Protein AF-A0A4Q2DPA7-F1 (afdb_monomer)

Organism: NCBI:txid2316362

pLDDT: mean 70.75, std 20.35, range [33.16, 97.69]

Mean predicted aligned error: 18.47 Å

Solvent-accessible surface area (backbone atoms only — not comparable to full-atom values): 18385 Å² total; per-residue (Å²): 108,64,70,57,50,52,62,67,76,43,73,69,90,83,72,83,60,80,71,64,70,71,45,64,65,60,38,52,52,55,50,51,54,52,50,56,59,69,68,58,61,66,89,78,44,92,61,58,58,57,46,58,76,63,43,46,64,35,52,31,47,54,50,39,67,52,62,88,88,69,56,66,54,32,92,80,68,39,50,34,63,50,27,44,53,48,47,65,69,43,43,66,57,48,49,52,51,46,62,66,38,45,83,78,42,57,50,42,78,45,78,55,103,86,42,59,43,81,41,72,44,69,76,78,69,88,60,85,67,62,66,56,57,58,56,66,71,68,60,71,81,72,56,54,32,40,40,34,32,22,38,61,91,41,73,89,51,75,60,76,40,75,71,51,71,41,83,69,60,67,51,82,45,86,41,85,48,55,43,70,44,47,29,26,54,43,44,30,42,77,84,69,58,60,68,75,56,75,79,42,70,38,63,73,52,73,90,79,68,88,71,83,78,82,73,82,82,79,88,82,89,82,90,81,89,82,90,83,88,87,86,87,87,86,88,85,85,84,92,80,94,76,88,82,84,77,83,72,82,73,75,76,72,61,76,9,72,40,76,49,73,53,66,63,78,77,87,70,79,96,76,84,88,83,78,94,83,84,86,81,88,134

Radius of gyration: 32.51 Å; Cα contacts (8 Å, |Δi|>4): 280; chains: 1; bounding box: 86×58×100 Å

Secondary structure (DSSP, 8-state):
-HHHHHHHHS--TT---GGGGG-HHHHHHHHHHHHHHHT--TTT-S-THHHHHTTHHHHHHHHHHSPTTTSTTHHHH-HHHHHHHHHHHHHHHHHHHHHHHTTT-SEEEEEETTEEEEEE-------TTHHHHHHHHS-S---PEEEEEEETTBTTS--SEEEEEE-SSEEEEEEEEETT-EEEEEEE-TT-----PPPEEPPPP-S-----------------------------------------------EEEEEEEEEPPP----------------

Structure (mmCIF, N/CA/C/O backbone):
data_AF-A0A4Q2DPA7-F1
#
_entry.id   AF-A0A4Q2DPA7-F1
#
loop_
_atom_site.group_PDB
_atom_site.id
_atom_site.type_symbol
_atom_site.label_atom_id
_atom_site.label_alt_id
_atom_site.label_comp_id
_atom_site.label_asym_id
_atom_site.label_entity_id
_atom_site.label_seq_id
_atom_site.pdbx_PDB_ins_code
_atom_site.Cartn_x
_atom_site.Cartn_y
_atom_site.Cartn_z
_atom_site.occupancy
_atom_site.B_iso_or_equiv
_atom_site.auth_seq_id
_atom_site.auth_comp_id
_atom_site.auth_asym_id
_atom_site.auth_atom_id
_atom_site.pdbx_PDB_model_num
ATOM 1 N N . MET A 1 1 ? 6.949 13.817 -13.740 1.00 56.22 1 MET A N 1
ATOM 2 C CA . MET A 1 1 ? 7.508 12.642 -13.038 1.00 56.22 1 MET A CA 1
ATOM 3 C C . MET A 1 1 ? 6.519 11.480 -13.053 1.00 56.22 1 MET A C 1
ATOM 5 O O . MET A 1 1 ? 6.889 10.428 -13.544 1.00 56.22 1 MET A O 1
ATOM 9 N N . GLU A 1 2 ? 5.269 11.658 -12.600 1.00 50.50 2 GLU A N 1
ATOM 10 C CA . GLU A 1 2 ? 4.251 10.584 -12.593 1.00 50.50 2 GLU A CA 1
ATOM 11 C C . GLU A 1 2 ? 3.907 10.056 -13.997 1.00 50.50 2 GLU A C 1
ATOM 13 O O . GLU A 1 2 ? 4.143 8.879 -14.266 1.00 50.50 2 GLU A O 1
ATOM 18 N N . ASP A 1 3 ? 3.491 10.930 -14.921 1.00 60.03 3 ASP A N 1
ATOM 19 C CA . ASP A 1 3 ? 3.189 10.540 -16.312 1.00 60.03 3 ASP A CA 1
ATOM 20 C C . ASP A 1 3 ? 4.402 9.940 -17.023 1.00 60.03 3 ASP A C 1
ATOM 22 O O . ASP A 1 3 ? 4.287 9.060 -17.870 1.00 60.03 3 ASP A O 1
ATOM 26 N N . THR A 1 4 ? 5.594 10.401 -16.654 1.00 63.50 4 THR A N 1
ATOM 27 C CA . THR A 1 4 ? 6.852 9.946 -17.233 1.00 63.50 4 THR A CA 1
ATOM 28 C C . THR A 1 4 ? 7.142 8.504 -16.819 1.00 63.50 4 THR A C 1
ATOM 30 O O . THR A 1 4 ? 7.429 7.676 -17.674 1.00 63.50 4 THR A O 1
ATOM 33 N N . LEU A 1 5 ? 7.018 8.166 -15.532 1.00 66.50 5 LEU A N 1
ATOM 34 C CA . LEU A 1 5 ? 7.272 6.809 -15.042 1.00 66.50 5 LEU A CA 1
ATOM 35 C C . LEU A 1 5 ? 6.160 5.836 -15.442 1.00 66.50 5 LEU A C 1
ATOM 37 O O . LEU A 1 5 ? 6.455 4.744 -15.926 1.00 66.50 5 LEU A O 1
ATOM 41 N N . ALA A 1 6 ? 4.895 6.226 -15.279 1.00 68.06 6 ALA A N 1
ATOM 42 C CA . ALA A 1 6 ? 3.764 5.361 -15.595 1.00 68.06 6 ALA A CA 1
ATOM 43 C C . ALA A 1 6 ? 3.742 4.991 -17.086 1.00 68.06 6 ALA A C 1
ATOM 45 O O . ALA A 1 6 ? 3.692 3.804 -17.407 1.00 68.06 6 ALA A O 1
ATOM 46 N N . ASN A 1 7 ? 3.893 5.969 -17.987 1.00 69.19 7 ASN A N 1
ATOM 47 C CA . ASN A 1 7 ? 3.866 5.716 -19.431 1.00 69.19 7 ASN A CA 1
ATOM 48 C C . ASN A 1 7 ? 5.114 4.978 -19.945 1.00 69.19 7 ASN A C 1
ATOM 50 O O . ASN A 1 7 ? 5.051 4.334 -20.987 1.00 69.19 7 ASN A O 1
ATOM 54 N N . ARG A 1 8 ? 6.250 5.046 -19.235 1.00 68.62 8 ARG A N 1
ATOM 55 C CA . ARG A 1 8 ? 7.500 4.382 -19.657 1.00 68.62 8 ARG A CA 1
ATOM 56 C C . ARG A 1 8 ? 7.655 2.967 -19.116 1.00 68.62 8 ARG A C 1
ATOM 58 O O . ARG A 1 8 ? 8.198 2.108 -19.803 1.00 68.62 8 ARG A O 1
ATOM 65 N N . PHE A 1 9 ? 7.196 2.707 -17.891 1.00 66.12 9 PHE A N 1
ATOM 66 C CA . PHE A 1 9 ? 7.288 1.379 -17.271 1.00 66.12 9 PHE A CA 1
ATOM 67 C C . PHE A 1 9 ? 6.074 0.490 -17.550 1.00 66.12 9 PHE A C 1
ATOM 69 O O . PHE A 1 9 ? 6.149 -0.730 -17.361 1.00 66.12 9 PHE A O 1
ATOM 76 N N . ILE A 1 10 ? 4.958 1.070 -17.992 1.00 63.34 10 ILE A N 1
ATOM 77 C CA . ILE A 1 10 ? 3.774 0.330 -18.413 1.00 63.34 10 ILE A CA 1
ATOM 78 C C . ILE A 1 10 ? 3.673 0.483 -19.930 1.00 63.34 10 ILE A C 1
ATOM 80 O O . ILE A 1 10 ? 3.155 1.490 -20.403 1.00 63.34 10 ILE A O 1
ATOM 84 N N . PRO A 1 11 ? 4.143 -0.507 -20.709 1.00 55.78 11 PRO A N 1
ATOM 85 C CA . PRO A 1 11 ? 3.791 -0.570 -22.114 1.00 55.78 11 PRO A CA 1
ATOM 86 C C . PRO A 1 11 ? 2.270 -0.563 -22.208 1.00 55.78 11 PRO A C 1
ATOM 88 O O . PRO A 1 11 ? 1.628 -1.425 -21.597 1.00 55.78 11 PRO A O 1
ATOM 91 N N . SER A 1 12 ? 1.697 0.385 -22.946 1.00 55.19 12 SER A N 1
ATOM 92 C CA . SER A 1 12 ? 0.289 0.325 -23.324 1.00 55.19 12 SER A CA 1
ATOM 93 C C . SER A 1 12 ? 0.042 -1.053 -23.935 1.00 55.19 12 SER A C 1
ATOM 95 O O . SER A 1 12 ? 0.624 -1.393 -24.969 1.00 55.19 12 SER A O 1
ATOM 97 N N . PHE A 1 13 ? -0.737 -1.881 -23.233 1.00 47.50 13 PHE A N 1
ATOM 98 C CA . PHE A 1 13 ? -1.118 -3.225 -23.659 1.00 47.50 13 PHE A CA 1
ATOM 99 C C . PHE A 1 13 ? -1.854 -3.091 -24.995 1.00 47.50 13 PHE A C 1
ATOM 101 O O . PHE A 1 13 ? -3.036 -2.771 -25.031 1.00 47.50 13 PHE A O 1
ATOM 108 N N . GLY A 1 14 ? -1.137 -3.238 -26.103 1.00 47.59 14 GLY A N 1
ATOM 109 C CA . GLY A 1 14 ? -1.720 -3.042 -27.422 1.00 47.59 14 GLY A CA 1
ATOM 110 C C . GLY A 1 14 ? -0.749 -3.359 -28.540 1.00 47.59 14 GLY A C 1
ATOM 111 O O . GLY A 1 14 ? -0.985 -4.289 -29.297 1.00 47.59 14 GLY A O 1
ATOM 112 N N . VAL A 1 15 ? 0.364 -2.634 -28.651 1.00 49.62 15 VAL A N 1
ATOM 113 C CA . VAL A 1 15 ? 1.301 -2.821 -29.772 1.00 49.62 15 VAL A CA 1
ATOM 114 C C . VAL A 1 15 ? 2.700 -2.374 -29.347 1.00 49.62 15 VAL A C 1
ATOM 116 O O . VAL A 1 15 ? 3.131 -1.271 -29.669 1.00 49.62 15 VAL A O 1
ATOM 119 N N . MET A 1 16 ? 3.430 -3.195 -28.585 1.00 49.09 16 MET A N 1
ATOM 120 C CA . MET A 1 16 ? 4.837 -2.880 -28.318 1.00 49.09 16 MET A CA 1
ATOM 121 C C . MET A 1 16 ? 5.662 -3.256 -29.552 1.00 49.09 16 MET A C 1
ATOM 123 O O . MET A 1 16 ? 5.993 -4.422 -29.776 1.00 49.09 16 MET A O 1
ATOM 127 N N . TYR A 1 17 ? 5.943 -2.259 -30.390 1.00 53.88 17 TYR A N 1
ATOM 128 C CA . TYR A 1 17 ? 6.849 -2.389 -31.521 1.00 53.88 17 TYR A CA 1
ATOM 129 C C . TYR A 1 17 ? 8.213 -2.874 -31.017 1.00 53.88 17 TYR A C 1
ATOM 131 O O . TYR A 1 17 ? 8.807 -2.294 -30.112 1.00 53.88 17 TYR A O 1
ATOM 139 N N . VAL A 1 18 ? 8.755 -3.907 -31.663 1.00 61.47 18 VAL A N 1
ATOM 140 C CA . VAL A 1 18 ? 10.109 -4.453 -31.436 1.00 61.47 18 VAL A CA 1
ATOM 141 C C . VAL A 1 18 ? 11.207 -3.364 -31.449 1.00 61.47 18 VAL A C 1
ATOM 143 O O . VAL A 1 18 ? 12.285 -3.581 -30.898 1.00 61.47 18 VAL A O 1
ATOM 146 N N . ARG A 1 19 ? 10.921 -2.177 -32.012 1.00 60.41 19 ARG A N 1
ATOM 147 C CA . ARG A 1 19 ? 11.815 -1.010 -32.079 1.00 60.41 19 ARG A CA 1
ATOM 148 C C . ARG A 1 19 ? 12.223 -0.417 -30.723 1.00 60.41 19 ARG A C 1
ATOM 150 O O . ARG A 1 19 ? 13.345 0.070 -30.634 1.00 60.41 19 ARG A O 1
ATOM 157 N N . ASP A 1 20 ? 11.407 -0.511 -29.672 1.00 61.56 20 ASP A N 1
ATOM 158 C CA . ASP A 1 20 ? 11.733 0.148 -28.389 1.00 61.56 20 ASP A CA 1
ATOM 159 C C . ASP A 1 20 ? 12.817 -0.575 -27.576 1.00 61.56 20 ASP A C 1
ATOM 161 O O . ASP A 1 20 ? 13.440 0.012 -26.695 1.00 61.56 20 ASP A O 1
ATOM 165 N N . ARG A 1 21 ? 13.116 -1.848 -27.875 1.00 66.75 21 ARG A N 1
ATOM 166 C CA . ARG A 1 21 ? 14.125 -2.618 -27.117 1.00 66.75 21 ARG A CA 1
ATOM 167 C C . ARG A 1 21 ? 15.563 -2.154 -27.346 1.00 66.75 21 ARG A C 1
ATOM 169 O O . ARG A 1 21 ? 16.446 -2.526 -26.573 1.00 66.75 21 ARG A O 1
ATOM 176 N N . THR A 1 22 ? 15.807 -1.391 -28.407 1.00 78.69 22 THR A N 1
ATOM 177 C CA . THR A 1 22 ? 17.142 -0.905 -28.779 1.00 78.69 22 THR A CA 1
ATOM 178 C C . THR A 1 22 ? 17.348 0.579 -28.499 1.00 78.69 22 THR A C 1
ATOM 180 O O . THR A 1 22 ? 18.433 1.084 -28.778 1.00 78.69 22 THR A O 1
ATOM 183 N N . ASP A 1 23 ? 16.358 1.284 -27.941 1.00 87.56 23 ASP A N 1
ATOM 184 C CA . ASP A 1 23 ? 16.521 2.698 -27.607 1.00 87.56 23 ASP A CA 1
ATOM 185 C C . ASP A 1 23 ? 17.369 2.867 -26.335 1.00 87.56 23 ASP A C 1
ATOM 187 O O . ASP A 1 23 ? 16.908 2.773 -25.194 1.00 87.56 23 ASP A O 1
ATOM 191 N N . THR A 1 24 ? 18.662 3.112 -26.538 1.00 89.25 24 THR A N 1
ATOM 192 C CA . THR A 1 24 ? 19.630 3.331 -25.460 1.00 89.25 24 THR A CA 1
ATOM 193 C C . THR A 1 24 ? 19.400 4.642 -24.708 1.00 89.25 24 THR A C 1
ATOM 195 O O . THR A 1 24 ? 19.784 4.729 -23.536 1.00 89.25 24 THR A O 1
ATOM 198 N N . ASN A 1 25 ? 18.760 5.640 -25.328 1.00 90.12 25 ASN A N 1
ATOM 199 C CA . ASN A 1 25 ? 18.436 6.904 -24.669 1.00 90.12 25 ASN A CA 1
ATOM 200 C C . ASN A 1 25 ? 17.303 6.704 -23.665 1.00 90.12 25 ASN A C 1
ATOM 202 O O . ASN A 1 25 ? 17.417 7.160 -22.526 1.00 90.12 25 ASN A O 1
ATOM 206 N N . LEU A 1 26 ? 16.269 5.942 -24.042 1.00 87.75 26 LEU A N 1
ATOM 207 C CA . LEU A 1 26 ? 15.172 5.591 -23.141 1.00 87.75 26 LEU A CA 1
ATOM 208 C C . LEU A 1 26 ? 15.684 4.877 -21.882 1.00 87.75 26 LEU A C 1
ATOM 210 O O . LEU A 1 26 ? 15.318 5.254 -20.768 1.00 87.75 26 LEU A O 1
ATOM 214 N N . HIS A 1 27 ? 16.577 3.892 -22.039 1.00 89.38 27 HIS 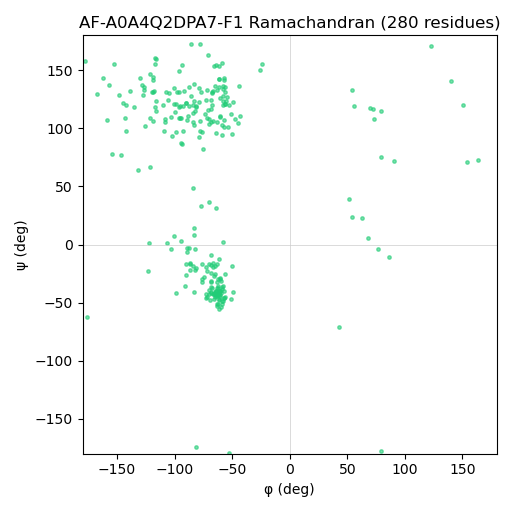A N 1
ATOM 215 C CA . HIS A 1 27 ? 17.151 3.180 -20.893 1.00 89.38 27 HIS A CA 1
ATOM 216 C C . HIS A 1 27 ? 17.931 4.110 -19.955 1.00 89.38 27 HIS A C 1
ATOM 218 O O . HIS A 1 27 ? 17.813 3.993 -18.736 1.00 89.38 27 HIS A O 1
ATOM 224 N N . ARG A 1 28 ? 18.720 5.040 -20.513 1.00 92.56 28 ARG A N 1
ATOM 225 C CA . ARG A 1 28 ? 19.495 6.012 -19.728 1.00 92.56 28 ARG A CA 1
ATOM 226 C C . ARG A 1 28 ? 18.582 6.943 -18.936 1.00 92.56 28 ARG A C 1
ATOM 228 O O . ARG A 1 28 ? 18.873 7.244 -17.784 1.00 92.56 28 ARG A O 1
ATOM 235 N N . GLU A 1 29 ? 17.479 7.383 -19.531 1.00 91.62 29 GLU A N 1
ATOM 236 C CA . GLU A 1 29 ? 16.525 8.248 -18.841 1.00 91.62 29 GLU A CA 1
ATOM 237 C C . GLU A 1 29 ? 15.799 7.505 -17.709 1.00 91.62 29 GLU A C 1
ATOM 239 O O . GLU A 1 29 ? 15.686 8.030 -16.604 1.00 91.62 29 GLU A O 1
ATOM 244 N N . MET A 1 30 ? 15.392 6.249 -17.933 1.00 91.38 30 MET A N 1
ATOM 245 C CA . MET A 1 30 ? 14.827 5.401 -16.874 1.00 91.38 30 MET A CA 1
ATOM 246 C C . MET A 1 30 ? 15.821 5.168 -15.725 1.00 91.38 30 MET A C 1
ATOM 248 O O . MET A 1 30 ? 15.427 5.196 -14.558 1.00 91.38 30 MET A O 1
ATOM 252 N N . ASP A 1 31 ? 17.109 4.965 -16.032 1.00 94.88 31 ASP A N 1
ATOM 253 C CA . ASP A 1 31 ? 18.178 4.865 -15.026 1.00 94.88 31 ASP A CA 1
ATOM 254 C C . ASP A 1 31 ? 18.299 6.145 -14.200 1.00 94.88 31 ASP A C 1
ATOM 256 O O . ASP A 1 31 ? 18.357 6.080 -12.969 1.00 94.88 31 ASP A O 1
ATOM 260 N N . GLN A 1 32 ? 18.277 7.301 -14.864 1.00 96.44 32 GLN A N 1
ATOM 261 C CA . GLN A 1 32 ? 18.365 8.600 -14.210 1.00 96.44 32 GLN A CA 1
ATOM 262 C C . GLN A 1 32 ? 17.185 8.847 -13.261 1.00 96.44 32 GLN A C 1
ATOM 264 O O . GLN A 1 32 ? 17.391 9.290 -12.131 1.00 96.44 32 GLN A O 1
ATOM 269 N N . GLU A 1 33 ? 15.959 8.527 -13.674 1.00 93.56 33 GLU A N 1
ATOM 270 C CA . GLU A 1 33 ? 14.771 8.640 -12.817 1.00 93.56 33 GLU A CA 1
ATOM 271 C C . GLU A 1 33 ? 14.854 7.700 -11.606 1.00 93.56 33 GLU A C 1
ATOM 273 O O . GLU A 1 33 ? 14.623 8.118 -10.469 1.00 93.56 33 GLU A O 1
ATOM 278 N N . MET A 1 34 ? 15.278 6.448 -11.810 1.00 95.69 34 MET A N 1
ATOM 279 C CA . MET A 1 34 ? 15.495 5.507 -10.707 1.00 95.69 34 MET A CA 1
ATOM 280 C C . MET A 1 34 ? 16.559 6.002 -9.721 1.00 95.69 34 MET A C 1
ATOM 282 O O . MET A 1 34 ? 16.354 5.898 -8.515 1.00 95.69 34 MET A O 1
ATOM 286 N N . ARG A 1 35 ? 17.659 6.604 -10.198 1.00 97.00 35 ARG A N 1
ATOM 287 C CA . ARG A 1 35 ? 18.684 7.209 -9.324 1.00 97.00 35 ARG A CA 1
ATOM 288 C C . ARG A 1 35 ? 18.137 8.397 -8.547 1.00 97.00 35 ARG A C 1
ATOM 290 O O . ARG A 1 35 ? 18.433 8.542 -7.364 1.00 97.00 35 ARG A O 1
ATOM 297 N N . THR A 1 36 ? 17.340 9.241 -9.199 1.00 95.44 36 THR A N 1
ATOM 298 C CA . THR A 1 36 ? 16.682 10.376 -8.542 1.00 95.44 36 THR A CA 1
ATOM 299 C C . THR A 1 36 ? 15.827 9.885 -7.380 1.00 95.44 36 THR A C 1
ATOM 301 O O . THR A 1 36 ? 15.960 10.410 -6.279 1.00 95.44 36 THR A O 1
ATOM 304 N N . MET A 1 37 ? 15.030 8.830 -7.585 1.00 95.25 37 MET A N 1
ATOM 305 C CA . MET A 1 37 ? 14.244 8.213 -6.515 1.00 95.25 37 MET A CA 1
ATOM 306 C C . MET A 1 37 ? 15.127 7.598 -5.418 1.00 95.25 37 MET A C 1
ATOM 308 O O . MET A 1 37 ? 14.879 7.821 -4.239 1.00 95.25 37 MET A O 1
ATOM 312 N N . GLU A 1 38 ? 16.189 6.868 -5.759 1.00 96.50 38 GLU A N 1
ATOM 313 C CA . GLU A 1 38 ? 17.093 6.251 -4.767 1.00 96.50 38 GLU A CA 1
ATOM 314 C C . GLU A 1 38 ? 17.734 7.263 -3.816 1.00 96.50 38 GLU A C 1
ATOM 316 O O . GLU A 1 38 ? 17.896 6.979 -2.621 1.00 96.50 38 GLU A O 1
ATOM 321 N N . ASN A 1 39 ? 18.036 8.448 -4.343 1.00 96.44 39 ASN A N 1
ATOM 322 C CA . ASN A 1 39 ? 18.647 9.552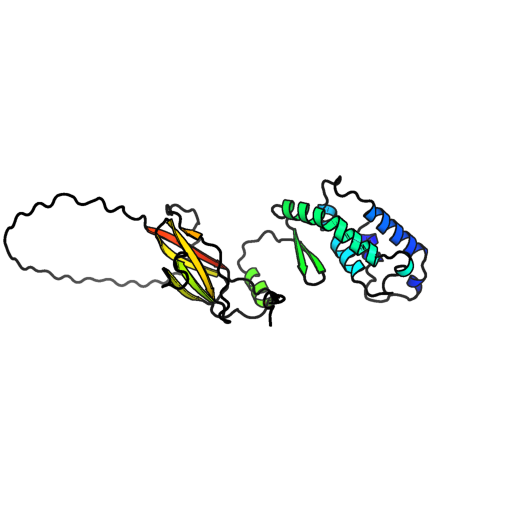 -3.616 1.00 96.44 39 ASN A CA 1
ATOM 323 C C . ASN A 1 39 ? 17.645 10.388 -2.803 1.00 96.44 39 ASN A C 1
ATOM 325 O O . ASN A 1 39 ? 18.069 11.290 -2.081 1.00 96.44 39 ASN A O 1
ATOM 329 N N . LEU A 1 40 ? 16.337 10.110 -2.879 1.00 94.94 40 LEU A N 1
ATOM 330 C CA . LEU A 1 40 ? 15.360 10.781 -2.022 1.00 94.94 40 LEU A CA 1
ATOM 331 C C . LEU A 1 40 ? 15.541 10.348 -0.563 1.00 94.94 40 LEU A C 1
ATOM 333 O O . LEU A 1 40 ? 15.478 9.163 -0.215 1.00 94.94 40 LEU A O 1
ATOM 337 N N . ASP A 1 41 ? 15.740 11.348 0.289 1.00 94.62 41 ASP A N 1
ATOM 338 C CA . ASP A 1 41 ? 15.853 11.217 1.737 1.00 94.62 41 ASP A CA 1
ATOM 339 C C . ASP A 1 41 ? 14.491 11.461 2.398 1.00 94.62 41 ASP A C 1
ATOM 341 O O . ASP A 1 41 ? 14.154 12.591 2.755 1.00 94.62 41 ASP A O 1
ATOM 345 N N . LEU A 1 42 ? 13.683 10.401 2.513 1.00 93.56 42 LEU A N 1
ATOM 346 C CA . LEU A 1 42 ? 12.309 10.485 3.029 1.00 93.56 42 LEU A CA 1
ATOM 347 C C . LEU A 1 42 ? 12.217 10.945 4.484 1.00 93.56 42 LEU A C 1
ATOM 349 O O . LEU A 1 42 ? 11.155 11.392 4.896 1.00 93.56 42 LEU A O 1
ATOM 353 N N . GLU A 1 43 ? 13.307 10.892 5.246 1.00 92.44 43 GLU A N 1
ATOM 354 C CA . GLU A 1 43 ? 13.327 11.383 6.623 1.00 92.44 43 GLU A CA 1
ATOM 355 C C . GLU A 1 43 ? 13.190 12.910 6.686 1.00 92.44 43 GLU A C 1
ATOM 357 O O . GLU A 1 43 ? 12.573 13.451 7.602 1.00 92.44 43 GLU A O 1
ATOM 362 N N . LYS A 1 44 ? 13.701 13.618 5.670 1.00 92.94 44 LYS A N 1
ATOM 363 C CA . LYS A 1 44 ? 13.597 15.081 5.569 1.00 92.94 44 LYS A CA 1
ATOM 364 C C . LYS A 1 44 ? 12.284 15.555 4.951 1.00 92.94 44 LYS A C 1
ATOM 366 O O . LYS A 1 44 ? 11.925 16.724 5.101 1.00 92.94 44 LYS A O 1
ATOM 371 N N . TYR A 1 45 ? 11.568 14.686 4.238 1.00 88.00 45 TYR A N 1
ATOM 372 C CA . TYR A 1 45 ? 10.320 15.056 3.579 1.00 88.00 45 TYR A CA 1
ATOM 373 C C . TYR A 1 45 ? 9.135 14.860 4.517 1.00 88.00 45 TYR A C 1
ATOM 375 O O . TYR A 1 45 ? 8.704 13.748 4.780 1.00 88.00 45 TYR A O 1
ATOM 383 N N . ARG A 1 46 ? 8.531 15.972 4.940 1.00 81.12 46 ARG A N 1
ATOM 384 C CA . ARG A 1 46 ? 7.348 15.981 5.816 1.00 81.12 46 ARG A CA 1
ATOM 385 C C . ARG A 1 46 ? 6.065 15.440 5.166 1.00 81.12 46 ARG A C 1
ATOM 387 O O . ARG A 1 46 ? 5.046 15.344 5.830 1.00 81.12 46 ARG A O 1
ATOM 394 N N . ASN A 1 47 ? 6.080 15.197 3.856 1.00 81.69 47 ASN A N 1
ATOM 395 C CA . ASN A 1 47 ? 4.901 14.819 3.081 1.00 81.69 47 ASN A CA 1
ATOM 396 C C . ASN A 1 47 ? 5.219 13.607 2.201 1.00 81.69 47 ASN A C 1
ATOM 398 O O . ASN A 1 47 ? 5.212 13.694 0.971 1.00 81.69 47 ASN A O 1
ATOM 402 N N . VAL A 1 48 ? 5.521 12.469 2.830 1.00 87.62 48 VAL A N 1
ATOM 403 C CA . VAL A 1 48 ? 5.714 11.194 2.117 1.00 87.62 48 VAL A CA 1
ATOM 404 C C . VAL A 1 48 ? 4.390 10.721 1.497 1.00 87.62 48 VAL A C 1
ATOM 406 O O . VAL A 1 48 ? 4.389 9.984 0.508 1.00 87.62 48 VAL A O 1
ATOM 409 N N . ALA A 1 49 ? 3.251 11.236 1.978 1.00 82.06 49 ALA A N 1
ATOM 410 C CA . ALA A 1 49 ? 1.926 10.987 1.417 1.00 82.06 49 ALA A CA 1
ATOM 411 C C . ALA A 1 49 ? 1.812 11.344 -0.077 1.00 82.06 49 ALA A C 1
ATOM 413 O O . ALA A 1 49 ? 1.014 10.722 -0.782 1.00 82.06 49 ALA A O 1
ATOM 414 N N . ILE A 1 50 ? 2.627 12.270 -0.608 1.00 85.12 50 ILE A N 1
ATOM 415 C CA . ILE A 1 50 ? 2.651 12.549 -2.054 1.00 85.12 50 ILE A CA 1
ATOM 416 C C . ILE A 1 50 ? 3.081 11.330 -2.878 1.00 85.12 50 ILE A C 1
ATOM 418 O O . ILE A 1 50 ? 2.527 11.103 -3.952 1.00 85.12 50 ILE A O 1
ATOM 422 N N . LEU A 1 51 ? 4.013 10.512 -2.371 1.00 88.62 51 LEU A N 1
ATOM 423 C CA . LEU A 1 51 ? 4.427 9.274 -3.038 1.00 88.62 51 LEU A CA 1
ATOM 424 C C . LEU A 1 51 ? 3.261 8.294 -3.097 1.00 88.62 51 LEU A C 1
ATOM 426 O O . LEU A 1 51 ? 3.047 7.638 -4.117 1.00 88.62 51 LEU A O 1
ATOM 430 N N . GLY A 1 52 ? 2.492 8.244 -2.007 1.00 81.94 52 GLY A N 1
ATOM 431 C CA . GLY A 1 52 ? 1.290 7.440 -1.914 1.00 81.94 52 GLY A CA 1
ATOM 432 C C . GLY A 1 52 ? 0.225 7.889 -2.919 1.00 81.94 52 GLY A C 1
ATOM 433 O O . GLY A 1 52 ? -0.235 7.093 -3.731 1.00 81.94 52 GLY A O 1
ATOM 434 N N . ARG A 1 53 ? -0.112 9.183 -2.928 1.00 81.69 53 ARG A N 1
ATOM 435 C CA . ARG A 1 53 ? -1.121 9.765 -3.834 1.00 81.69 53 ARG A CA 1
ATOM 436 C C . ARG A 1 53 ? -0.785 9.559 -5.309 1.00 81.69 53 ARG A C 1
ATOM 438 O O . ARG A 1 53 ? -1.684 9.305 -6.098 1.00 81.69 53 ARG A O 1
ATOM 445 N N . ARG A 1 54 ? 0.500 9.618 -5.659 1.00 82.19 54 ARG A N 1
ATOM 446 C CA . ARG A 1 54 ? 0.997 9.400 -7.028 1.00 82.19 54 ARG A CA 1
ATOM 447 C C . ARG A 1 54 ? 1.195 7.933 -7.398 1.00 82.19 54 ARG A C 1
ATOM 449 O O . ARG A 1 54 ? 1.818 7.625 -8.409 1.00 82.19 54 ARG A O 1
ATOM 456 N N . SER A 1 55 ? 0.751 7.008 -6.546 1.00 83.50 55 SER A N 1
ATOM 457 C CA . SER A 1 55 ? 0.868 5.564 -6.768 1.00 83.50 55 SER A CA 1
ATOM 458 C C . SER A 1 55 ? 2.296 5.076 -7.063 1.00 83.50 55 SER A C 1
ATOM 460 O O . SER A 1 55 ? 2.476 3.998 -7.633 1.00 83.50 55 SER A O 1
ATOM 462 N N . ILE A 1 56 ? 3.331 5.817 -6.642 1.00 90.75 56 ILE A N 1
ATOM 463 C CA . ILE A 1 56 ? 4.734 5.470 -6.919 1.00 90.75 56 ILE A CA 1
ATOM 464 C C . ILE A 1 56 ? 5.098 4.105 -6.308 1.00 90.75 56 ILE A C 1
ATOM 466 O O . ILE A 1 56 ? 5.675 3.284 -7.022 1.00 90.75 56 ILE A O 1
ATOM 470 N N . PRO A 1 57 ? 4.708 3.778 -5.057 1.00 91.00 57 PRO A N 1
ATOM 471 C CA . PRO A 1 57 ? 4.942 2.445 -4.502 1.00 91.00 57 PRO A CA 1
ATOM 472 C C . PRO A 1 57 ? 4.291 1.326 -5.328 1.00 91.00 57 PRO A C 1
ATOM 474 O O . PRO A 1 57 ? 4.894 0.278 -5.544 1.00 91.00 57 PRO A O 1
ATOM 477 N N . SER A 1 58 ? 3.085 1.556 -5.853 1.00 85.12 58 SER A N 1
ATOM 478 C CA . SER A 1 58 ? 2.399 0.575 -6.702 1.00 85.12 58 SER A CA 1
ATOM 479 C C . SER A 1 58 ? 3.144 0.352 -8.023 1.00 85.12 58 SER A C 1
ATOM 481 O O . SER A 1 58 ? 3.344 -0.791 -8.441 1.00 85.12 58 SER A O 1
ATOM 483 N N . LEU A 1 59 ? 3.633 1.431 -8.647 1.00 89.50 59 LEU A N 1
ATOM 484 C CA . LEU A 1 59 ? 4.451 1.355 -9.859 1.00 89.50 59 LEU A CA 1
ATOM 485 C C . LEU A 1 59 ? 5.751 0.585 -9.613 1.00 89.50 59 LEU A C 1
ATOM 487 O O . LEU A 1 59 ? 6.067 -0.324 -10.376 1.00 89.50 59 LEU A O 1
ATOM 491 N N . LEU A 1 60 ? 6.472 0.883 -8.531 1.00 92.62 60 LEU A N 1
ATOM 492 C CA . LEU A 1 60 ? 7.699 0.166 -8.170 1.00 92.62 60 LEU A CA 1
ATOM 493 C C . LEU A 1 60 ? 7.434 -1.314 -7.885 1.00 92.62 60 LEU A C 1
ATOM 495 O O . LEU A 1 60 ? 8.226 -2.166 -8.291 1.00 92.62 60 LEU A O 1
ATOM 499 N N . CYS A 1 61 ? 6.301 -1.629 -7.253 1.00 91.62 61 CYS A N 1
ATOM 500 C CA . CYS A 1 61 ? 5.907 -3.007 -6.966 1.00 91.62 61 CYS A CA 1
ATOM 501 C C . CYS A 1 61 ? 5.702 -3.761 -8.278 1.00 91.62 61 CYS A C 1
ATOM 503 O O . CYS A 1 61 ? 6.360 -4.772 -8.536 1.00 91.62 61 CYS A O 1
ATOM 505 N N . ARG A 1 62 ? 4.908 -3.171 -9.179 1.00 89.88 62 ARG A N 1
ATOM 506 C CA . ARG A 1 62 ? 4.669 -3.694 -10.524 1.00 89.88 62 ARG A CA 1
ATOM 507 C C . ARG A 1 62 ? 5.968 -3.887 -11.297 1.00 89.88 62 ARG A C 1
ATOM 509 O O . ARG A 1 62 ? 6.131 -4.932 -11.914 1.00 89.88 62 ARG A O 1
ATOM 516 N N . VAL A 1 63 ? 6.884 -2.917 -11.264 1.00 92.94 63 VAL A N 1
ATOM 517 C CA . VAL A 1 63 ? 8.205 -3.027 -11.902 1.00 92.94 63 VAL A CA 1
ATOM 518 C C . VAL A 1 63 ? 8.965 -4.212 -11.323 1.00 92.94 63 VAL A C 1
ATOM 520 O O . VAL A 1 63 ? 9.391 -5.068 -12.091 1.00 92.94 63 VAL A O 1
ATOM 523 N N . SER A 1 64 ? 9.071 -4.325 -9.997 1.00 94.94 64 SER A N 1
ATOM 524 C CA . SER A 1 64 ? 9.827 -5.398 -9.337 1.00 94.94 64 SER A CA 1
ATOM 525 C C . SER A 1 64 ? 9.313 -6.809 -9.653 1.00 94.94 64 SER A C 1
ATOM 527 O O . SER A 1 64 ? 10.106 -7.747 -9.713 1.00 94.94 64 SER A O 1
ATOM 529 N N . GLN A 1 65 ? 8.015 -6.946 -9.929 1.00 92.81 65 GLN A N 1
ATOM 530 C CA . GLN A 1 65 ? 7.359 -8.213 -10.260 1.00 92.81 65 GLN A CA 1
ATOM 531 C C . GLN A 1 65 ? 7.350 -8.545 -11.757 1.00 92.81 65 GLN A C 1
ATOM 533 O O . GLN A 1 65 ? 6.937 -9.641 -12.141 1.00 92.81 65 GLN A O 1
ATOM 538 N N . LYS A 1 66 ? 7.790 -7.639 -12.643 1.00 90.75 66 LYS A N 1
ATOM 539 C CA . LYS A 1 66 ? 7.795 -7.932 -14.084 1.00 90.75 66 LYS A CA 1
ATOM 540 C C . LYS A 1 66 ? 8.700 -9.141 -14.399 1.00 90.75 66 LYS A C 1
ATOM 542 O O . LYS A 1 66 ? 9.797 -9.272 -13.837 1.00 90.75 66 LYS A O 1
ATOM 547 N N . PRO A 1 67 ? 8.299 -10.002 -15.356 1.00 92.44 67 PRO A N 1
ATOM 548 C CA . PRO A 1 67 ? 9.135 -11.112 -15.798 1.00 92.44 67 PRO A CA 1
ATOM 549 C C . PRO A 1 67 ? 10.483 -10.640 -16.355 1.00 92.44 67 PRO A C 1
ATOM 551 O O . PRO A 1 67 ? 10.631 -9.514 -16.846 1.00 92.44 67 PRO A O 1
ATOM 554 N N . ARG A 1 68 ? 11.482 -11.531 -16.316 1.00 89.75 68 ARG A N 1
ATOM 555 C CA . ARG A 1 68 ? 12.804 -11.271 -16.911 1.00 89.75 68 ARG A CA 1
ATOM 556 C C . ARG A 1 68 ? 12.642 -10.933 -18.400 1.00 89.75 68 ARG A C 1
ATOM 558 O O . ARG A 1 68 ? 11.818 -11.533 -19.080 1.00 89.75 68 ARG A O 1
ATOM 565 N N . ASN A 1 69 ? 13.460 -10.011 -18.911 1.00 86.75 69 ASN A N 1
ATOM 566 C CA . ASN A 1 69 ? 13.473 -9.563 -20.317 1.00 86.75 69 ASN A CA 1
ATOM 567 C C . ASN A 1 69 ? 12.244 -8.761 -20.794 1.00 86.75 69 ASN A C 1
ATOM 569 O O . ASN A 1 69 ? 12.168 -8.447 -21.981 1.00 86.75 69 ASN A O 1
ATOM 573 N N . ILE A 1 70 ? 11.298 -8.422 -19.911 1.00 90.12 70 ILE A N 1
ATOM 574 C CA . ILE A 1 70 ? 10.156 -7.569 -20.276 1.00 90.12 70 ILE A CA 1
ATOM 575 C C . ILE A 1 70 ? 10.523 -6.089 -20.216 1.00 90.12 70 ILE A C 1
ATOM 577 O O . ILE A 1 70 ? 10.126 -5.335 -21.096 1.00 90.12 70 ILE A O 1
ATOM 581 N N . ILE A 1 71 ? 11.283 -5.679 -19.199 1.00 90.19 71 ILE A N 1
ATOM 582 C CA . ILE A 1 71 ? 11.693 -4.284 -19.031 1.00 90.19 71 ILE A CA 1
ATOM 583 C C . ILE A 1 71 ? 12.949 -4.029 -19.882 1.00 90.19 71 ILE A C 1
ATOM 585 O O . ILE A 1 71 ? 13.975 -4.687 -19.661 1.00 90.19 71 ILE A O 1
ATOM 589 N N . PRO A 1 72 ? 12.895 -3.093 -20.844 1.00 88.25 72 PRO A N 1
ATOM 590 C CA . PRO A 1 72 ? 14.057 -2.707 -21.634 1.00 88.25 72 PRO A CA 1
ATOM 591 C C . PRO A 1 72 ? 15.196 -2.200 -20.730 1.00 88.25 72 PRO A C 1
ATOM 593 O O . PRO A 1 72 ? 14.968 -1.461 -19.776 1.00 88.25 72 PRO A O 1
ATOM 596 N N . GLY A 1 73 ? 16.427 -2.660 -20.973 1.00 89.81 73 GLY A N 1
ATOM 597 C CA . GLY A 1 73 ? 17.607 -2.252 -20.196 1.00 89.81 73 GLY A CA 1
ATOM 598 C C . GLY A 1 73 ? 17.761 -2.891 -18.806 1.00 89.81 73 GLY A C 1
ATOM 599 O O . GLY A 1 73 ? 18.802 -2.707 -18.178 1.00 89.81 73 GLY A O 1
ATOM 600 N N . ASP A 1 74 ? 16.810 -3.705 -18.332 1.00 94.00 74 ASP A N 1
ATOM 601 C CA . ASP A 1 74 ? 16.851 -4.291 -16.978 1.00 94.00 74 ASP A CA 1
ATOM 602 C C . ASP A 1 74 ? 18.078 -5.177 -16.716 1.00 94.00 74 ASP A C 1
ATOM 604 O O . ASP A 1 74 ? 18.570 -5.222 -15.597 1.00 94.00 74 ASP A O 1
ATOM 608 N N . LYS A 1 75 ? 18.634 -5.828 -17.746 1.00 91.50 75 LYS A N 1
ATOM 609 C CA . LYS A 1 75 ? 19.877 -6.612 -17.608 1.00 91.50 75 LYS A CA 1
ATOM 610 C C . LYS A 1 75 ? 21.103 -5.764 -17.263 1.00 91.50 75 LYS A C 1
ATOM 612 O O . LYS A 1 75 ? 22.065 -6.304 -16.737 1.00 91.50 75 LYS A O 1
ATOM 617 N N . VAL A 1 76 ? 21.089 -4.482 -17.628 1.00 94.56 76 VAL A N 1
ATOM 618 C CA . VAL A 1 76 ? 22.220 -3.559 -17.453 1.00 94.56 76 VAL A CA 1
ATOM 619 C C . VAL A 1 76 ? 22.018 -2.701 -16.209 1.00 94.56 76 VAL A C 1
ATOM 621 O O . VAL A 1 76 ? 22.956 -2.493 -15.450 1.00 94.56 76 VAL A O 1
ATOM 624 N N . PHE A 1 77 ? 20.793 -2.217 -15.993 1.00 94.81 77 PHE A N 1
ATOM 625 C CA . PHE A 1 77 ? 20.475 -1.260 -14.930 1.00 94.81 77 PHE A CA 1
ATOM 626 C C . PHE A 1 77 ? 19.779 -1.879 -13.714 1.00 94.81 77 PHE A C 1
ATOM 628 O O . PHE A 1 77 ? 19.514 -1.164 -12.749 1.00 94.81 77 PHE A O 1
ATOM 635 N N . GLU A 1 78 ? 19.462 -3.177 -13.758 1.00 96.44 78 GLU A N 1
ATOM 636 C CA . GLU A 1 78 ? 18.836 -3.941 -12.670 1.00 96.44 78 GLU A CA 1
ATOM 637 C C . GLU A 1 78 ? 17.562 -3.293 -12.099 1.00 96.44 78 GLU A C 1
ATOM 639 O O . GLU A 1 78 ? 17.324 -3.305 -10.886 1.00 96.44 78 GLU A O 1
ATOM 644 N N . PHE A 1 79 ? 16.727 -2.717 -12.969 1.00 95.56 79 PHE A N 1
ATOM 645 C CA . PHE A 1 79 ? 15.535 -1.955 -12.589 1.00 95.56 79 PHE A CA 1
ATOM 646 C C . PHE A 1 79 ? 14.641 -2.687 -11.589 1.00 95.56 79 PHE A C 1
ATOM 648 O O . PHE A 1 79 ? 14.169 -2.079 -10.630 1.00 95.56 79 PHE A O 1
ATOM 655 N N . ARG A 1 80 ? 14.446 -3.998 -11.755 1.00 95.88 80 ARG A N 1
ATOM 656 C CA . ARG A 1 80 ? 13.612 -4.799 -10.843 1.00 95.88 80 ARG A CA 1
ATOM 657 C C . ARG A 1 80 ? 14.190 -4.903 -9.437 1.00 95.88 80 ARG A C 1
ATOM 659 O O . ARG A 1 80 ? 13.472 -4.681 -8.463 1.00 95.88 80 ARG A O 1
ATOM 666 N N . CYS A 1 81 ? 15.484 -5.205 -9.327 1.00 96.81 81 CYS A N 1
ATOM 667 C CA . CYS A 1 81 ? 16.172 -5.275 -8.038 1.00 96.81 81 CYS A CA 1
ATOM 668 C C . CYS A 1 81 ? 16.179 -3.915 -7.344 1.00 96.81 81 CYS A C 1
ATOM 670 O O . CYS A 1 81 ? 15.930 -3.837 -6.142 1.00 96.81 81 CYS A O 1
ATOM 672 N N . ARG A 1 82 ? 16.430 -2.844 -8.098 1.00 97.69 82 ARG A N 1
ATOM 673 C CA . ARG A 1 82 ? 16.432 -1.476 -7.576 1.00 97.69 82 ARG A CA 1
ATOM 674 C C . ARG A 1 82 ? 15.051 -1.048 -7.104 1.00 97.69 82 ARG A C 1
ATOM 676 O O . ARG A 1 82 ? 14.932 -0.568 -5.985 1.00 97.69 82 ARG A O 1
ATOM 683 N N . ALA A 1 83 ? 14.002 -1.311 -7.883 1.00 96.25 83 ALA A N 1
ATOM 684 C CA . ALA A 1 83 ? 12.626 -1.017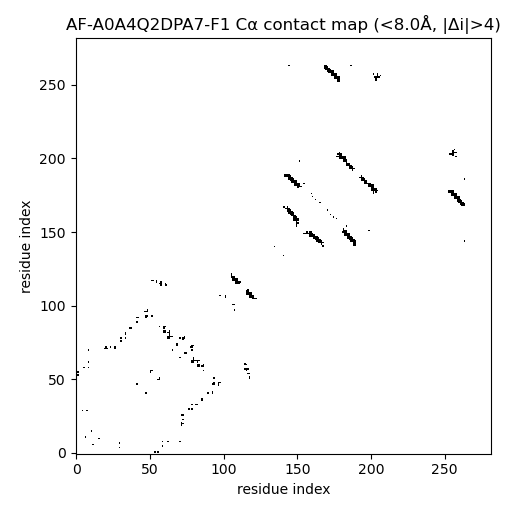 -7.487 1.00 96.25 83 ALA A CA 1
ATOM 685 C C . ALA A 1 83 ? 12.227 -1.752 -6.198 1.00 96.25 83 ALA A C 1
ATOM 687 O O . ALA A 1 83 ? 11.640 -1.141 -5.307 1.00 96.25 83 ALA A O 1
ATOM 688 N N . LYS A 1 84 ? 12.615 -3.029 -6.057 1.00 95.44 84 LYS A N 1
ATOM 689 C CA . LYS A 1 84 ? 12.395 -3.800 -4.823 1.00 95.44 84 LYS A CA 1
ATOM 690 C C . LYS A 1 84 ? 13.135 -3.193 -3.627 1.00 95.44 84 LYS A C 1
ATOM 692 O O . LYS A 1 84 ? 12.516 -2.909 -2.610 1.00 95.44 84 LYS A O 1
ATOM 697 N N . LYS A 1 85 ? 14.439 -2.923 -3.768 1.00 97.06 85 LYS A N 1
ATOM 698 C CA . LYS A 1 85 ? 15.252 -2.284 -2.715 1.00 97.06 85 LYS A CA 1
ATOM 699 C C . LYS A 1 85 ? 14.682 -0.927 -2.300 1.00 97.06 85 LYS A C 1
ATOM 701 O O . LYS A 1 85 ? 14.678 -0.596 -1.118 1.00 97.06 85 LYS A O 1
ATOM 706 N N . LEU A 1 86 ? 14.203 -0.148 -3.266 1.00 96.69 86 LEU A N 1
ATOM 707 C CA . LEU A 1 86 ? 13.606 1.158 -3.022 1.00 96.69 86 LEU A CA 1
ATOM 708 C C . LEU A 1 86 ? 12.294 1.044 -2.241 1.00 96.69 86 LEU A C 1
ATOM 710 O O . LEU A 1 86 ? 12.085 1.792 -1.291 1.00 96.69 86 LEU A O 1
ATOM 714 N N . LEU A 1 87 ? 11.442 0.080 -2.599 1.00 94.38 87 LEU A N 1
ATOM 715 C CA . LEU A 1 87 ? 10.225 -0.224 -1.850 1.00 94.38 87 LEU A CA 1
ATOM 716 C C . LEU A 1 87 ? 10.523 -0.611 -0.409 1.00 94.38 87 LEU A C 1
ATOM 718 O O . LEU A 1 87 ? 9.926 -0.038 0.497 1.00 94.38 87 LEU A O 1
ATOM 722 N N . ASP A 1 88 ? 11.464 -1.527 -0.196 1.00 92.62 88 ASP A N 1
ATOM 723 C CA . ASP A 1 88 ? 11.844 -1.969 1.146 1.00 92.62 88 ASP A CA 1
ATOM 724 C C . ASP A 1 88 ? 12.405 -0.800 1.974 1.00 92.62 88 ASP A C 1
ATOM 726 O O . ASP A 1 88 ? 12.038 -0.633 3.138 1.00 92.62 88 ASP A O 1
ATOM 730 N N . LYS A 1 89 ? 13.212 0.075 1.352 1.00 95.50 89 LYS A N 1
ATOM 731 C CA . LYS A 1 89 ? 13.731 1.310 1.968 1.00 95.50 89 LYS A CA 1
ATOM 732 C C . LYS A 1 89 ? 12.608 2.273 2.360 1.00 95.50 89 LYS A C 1
ATOM 734 O O . LYS A 1 89 ? 12.671 2.894 3.417 1.00 95.50 89 LYS A O 1
ATOM 739 N N . TRP A 1 90 ? 11.603 2.449 1.506 1.00 94.56 90 TRP A N 1
ATOM 740 C CA . TRP A 1 90 ? 10.548 3.446 1.701 1.00 94.56 90 TRP A CA 1
ATOM 741 C C . TRP A 1 90 ? 9.377 2.949 2.553 1.00 94.56 90 TRP A C 1
ATOM 743 O O . TRP A 1 90 ? 8.667 3.764 3.146 1.00 94.56 90 TRP A O 1
ATOM 753 N N . LYS A 1 91 ? 9.185 1.630 2.654 1.00 90.81 91 LYS A N 1
ATOM 754 C CA . LYS A 1 91 ? 8.056 0.994 3.344 1.00 90.81 91 LYS A CA 1
ATOM 755 C C . LYS A 1 91 ? 7.837 1.510 4.774 1.00 90.81 91 LYS A C 1
ATOM 757 O O . LYS A 1 91 ? 6.697 1.870 5.063 1.00 90.81 91 LYS A O 1
ATOM 762 N N . PRO A 1 92 ? 8.852 1.637 5.654 1.00 91.06 92 PRO A N 1
ATOM 763 C CA . PRO A 1 92 ? 8.628 2.119 7.019 1.00 91.06 92 PRO A CA 1
ATOM 764 C C . PRO A 1 92 ? 8.097 3.559 7.080 1.00 91.06 92 PRO A C 1
ATOM 766 O O . PRO A 1 92 ? 7.243 3.857 7.909 1.00 91.06 92 PRO A O 1
ATOM 769 N N . PHE A 1 93 ? 8.567 4.442 6.194 1.00 91.38 93 PHE A N 1
ATOM 770 C CA . PHE A 1 93 ? 8.145 5.849 6.138 1.00 91.38 93 PHE A CA 1
ATOM 771 C C . PHE A 1 93 ? 6.727 5.979 5.596 1.00 91.38 93 PHE A C 1
ATOM 773 O O . PHE A 1 93 ? 5.890 6.660 6.176 1.00 91.38 93 PHE A O 1
ATOM 780 N N . ILE A 1 94 ? 6.453 5.252 4.514 1.00 86.31 94 ILE A N 1
ATOM 781 C CA . ILE A 1 94 ? 5.133 5.174 3.898 1.00 86.31 94 ILE A CA 1
ATOM 782 C C . ILE A 1 94 ? 4.119 4.657 4.924 1.00 86.31 94 ILE A C 1
ATOM 784 O O . ILE A 1 94 ? 3.089 5.288 5.127 1.00 86.31 94 ILE A O 1
ATOM 788 N N . MET A 1 95 ? 4.423 3.561 5.626 1.00 84.19 95 MET A N 1
ATOM 789 C CA . MET A 1 95 ? 3.531 3.014 6.651 1.00 84.19 95 MET A CA 1
ATOM 790 C C . MET A 1 95 ? 3.346 3.962 7.835 1.00 84.19 95 MET A C 1
ATOM 792 O O . MET A 1 95 ? 2.222 4.102 8.296 1.00 84.19 95 MET A O 1
ATOM 796 N N . ARG A 1 96 ? 4.404 4.630 8.311 1.00 85.81 96 ARG A N 1
ATOM 797 C CA . ARG A 1 96 ? 4.303 5.602 9.409 1.00 85.81 96 ARG A CA 1
ATOM 798 C C . ARG A 1 96 ? 3.359 6.746 9.051 1.00 85.81 96 ARG A C 1
ATOM 800 O O . ARG A 1 96 ? 2.411 6.990 9.789 1.00 85.81 96 ARG A O 1
ATOM 807 N N . ASP A 1 97 ? 3.593 7.394 7.915 1.00 82.19 97 ASP A N 1
ATOM 808 C CA . ASP A 1 97 ? 2.813 8.558 7.496 1.00 82.19 97 ASP A CA 1
ATOM 809 C C . ASP A 1 97 ? 1.391 8.160 7.112 1.00 82.19 97 ASP A C 1
ATOM 811 O O . ASP A 1 97 ? 0.455 8.849 7.484 1.00 82.19 97 ASP A O 1
ATOM 815 N N . ILE A 1 98 ? 1.193 7.022 6.438 1.00 74.19 98 ILE A N 1
ATOM 816 C CA . ILE A 1 98 ? -0.156 6.544 6.118 1.00 74.19 98 ILE A CA 1
ATOM 817 C C . ILE A 1 98 ? -0.898 6.122 7.370 1.00 74.19 98 ILE A C 1
ATOM 819 O O . ILE A 1 98 ? -2.074 6.412 7.445 1.00 74.19 98 ILE A O 1
ATOM 823 N N . LEU A 1 99 ? -0.292 5.438 8.340 1.00 70.25 99 LEU A N 1
ATOM 824 C CA . LEU A 1 99 ? -1.015 5.057 9.558 1.00 70.25 99 LEU 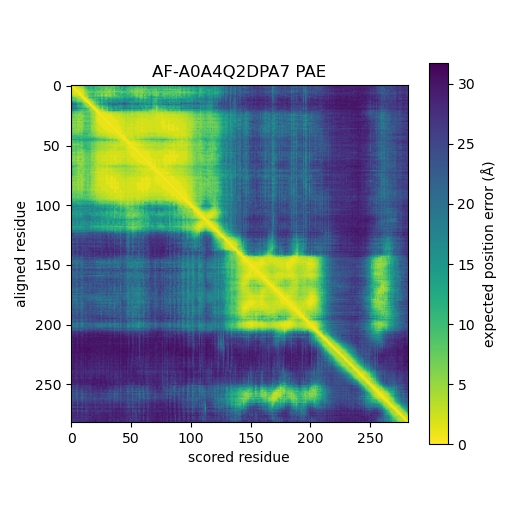A CA 1
ATOM 825 C C . LEU A 1 99 ? -1.375 6.288 10.390 1.00 70.25 99 LEU A C 1
ATOM 827 O O . LEU A 1 99 ? -2.475 6.356 10.932 1.00 70.25 99 LEU A O 1
ATOM 831 N N . HIS A 1 100 ? -0.479 7.273 10.440 1.00 74.25 100 HIS A N 1
ATOM 832 C CA . HIS A 1 100 ? -0.719 8.522 11.147 1.00 74.25 100 HIS A CA 1
ATOM 833 C C . HIS A 1 100 ? -1.779 9.383 10.439 1.00 74.25 100 HIS A C 1
ATOM 835 O O . HIS A 1 100 ? -2.688 9.900 11.086 1.00 74.25 100 HIS A O 1
ATOM 841 N N . ASP A 1 101 ? -1.723 9.476 9.108 1.00 68.12 101 ASP A N 1
ATOM 842 C CA . ASP A 1 101 ? -2.701 10.218 8.314 1.00 68.12 101 ASP A CA 1
ATOM 843 C C . ASP A 1 101 ? -3.972 9.417 8.035 1.00 68.12 101 ASP A C 1
ATOM 845 O O . ASP A 1 101 ? -4.977 10.036 7.764 1.00 68.12 101 ASP A O 1
ATOM 849 N N . SER A 1 102 ? -4.015 8.084 8.091 1.00 61.97 102 SER A N 1
ATOM 850 C CA . SER A 1 102 ? -5.194 7.254 7.745 1.00 61.97 102 SER A CA 1
ATOM 851 C C . SER A 1 102 ? -6.374 7.484 8.685 1.00 61.97 102 SER A C 1
ATOM 853 O O . SER A 1 102 ? -7.506 7.138 8.337 1.00 61.97 102 SER A O 1
ATOM 855 N N . LEU A 1 103 ? -6.130 8.058 9.861 1.00 61.34 103 LEU A N 1
ATOM 856 C CA . LEU A 1 103 ? -7.192 8.533 10.743 1.00 61.34 103 LEU A CA 1
ATOM 857 C C . LEU A 1 103 ? -7.866 9.810 10.206 1.00 61.34 103 LEU A C 1
ATOM 859 O O . LEU A 1 103 ? -8.991 10.106 10.584 1.00 61.34 103 LEU A O 1
ATOM 863 N N . VAL A 1 104 ? -7.213 10.537 9.295 1.00 64.88 104 VAL A N 1
ATOM 864 C CA . VAL A 1 104 ? -7.639 11.844 8.757 1.00 64.88 104 VAL A CA 1
ATOM 865 C C . VAL A 1 104 ? -7.785 11.838 7.222 1.00 64.88 104 VAL A C 1
ATOM 867 O O . VAL A 1 104 ? -8.502 12.647 6.638 1.00 64.88 104 VAL A O 1
ATOM 870 N N . SER A 1 105 ? -7.107 10.925 6.537 1.00 62.81 105 SER A N 1
ATOM 871 C CA . SER A 1 105 ? -6.918 10.893 5.095 1.00 62.81 105 SER A CA 1
ATOM 872 C C . SER A 1 105 ? -7.955 9.973 4.462 1.00 62.81 105 SER A C 1
ATOM 874 O O . SER A 1 105 ? -8.096 8.819 4.876 1.00 62.81 105 SER A O 1
ATOM 876 N N . PRO A 1 106 ? -8.649 10.424 3.405 1.00 73.00 106 PRO A N 1
ATOM 877 C CA . PRO A 1 106 ? -9.679 9.653 2.722 1.00 73.00 106 PRO A CA 1
ATOM 878 C C . PRO A 1 106 ? -9.069 8.583 1.807 1.00 73.00 106 PRO A C 1
ATOM 880 O O . PRO A 1 106 ? -9.608 8.308 0.743 1.00 73.00 106 PRO A O 1
ATOM 883 N N . TYR A 1 107 ? -7.920 7.998 2.153 1.00 66.75 107 TYR A N 1
ATOM 884 C CA . TYR A 1 107 ? -7.266 6.970 1.352 1.00 66.75 107 TYR A CA 1
ATOM 885 C C . TYR A 1 107 ? -6.712 5.849 2.234 1.00 66.75 107 TYR A C 1
ATOM 887 O O . TYR A 1 107 ? -6.009 6.107 3.207 1.00 66.75 107 TYR A O 1
ATOM 895 N N . ILE A 1 108 ? -6.994 4.603 1.856 1.00 73.44 108 ILE A N 1
ATOM 896 C CA . ILE A 1 108 ? -6.502 3.378 2.489 1.00 73.44 108 ILE A CA 1
ATOM 897 C C . ILE A 1 108 ? -5.661 2.613 1.472 1.00 73.44 108 ILE A C 1
ATOM 899 O O . ILE A 1 108 ? -6.082 2.388 0.338 1.00 73.44 108 ILE A O 1
ATOM 903 N N . TRP A 1 109 ? -4.479 2.169 1.884 1.00 66.06 109 TRP A N 1
ATOM 904 C CA . TRP A 1 109 ? -3.717 1.198 1.107 1.00 66.06 109 TRP A CA 1
ATOM 905 C C . TRP A 1 109 ? -4.206 -0.211 1.414 1.00 66.06 109 TRP A C 1
ATOM 907 O O . TRP A 1 109 ? -4.173 -0.639 2.565 1.00 66.06 109 TRP A O 1
ATOM 917 N N . ARG A 1 110 ? -4.613 -0.945 0.378 1.00 71.31 110 ARG A N 1
ATOM 918 C CA . ARG A 1 110 ? -4.811 -2.392 0.450 1.00 71.31 110 ARG A CA 1
ATOM 919 C C . ARG A 1 110 ? -3.661 -3.100 -0.249 1.00 71.31 110 ARG A C 1
ATOM 921 O O . ARG A 1 110 ? -3.303 -2.763 -1.379 1.00 71.31 110 ARG A O 1
ATOM 928 N N . TYR A 1 111 ? -3.091 -4.069 0.453 1.00 61.03 111 TYR A N 1
ATOM 929 C CA . TYR A 1 111 ? -2.143 -5.023 -0.101 1.00 61.03 111 TYR A CA 1
ATOM 930 C C . TYR A 1 111 ? -2.917 -6.308 -0.389 1.00 61.03 111 TYR A C 1
ATOM 932 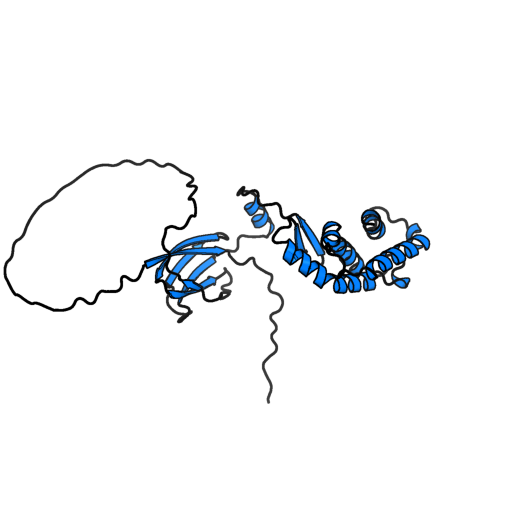O O . TYR A 1 111 ? -3.429 -6.935 0.531 1.00 61.03 111 TYR A O 1
ATOM 940 N N . GLU A 1 112 ? -3.043 -6.669 -1.659 1.00 71.50 112 GLU A N 1
ATOM 941 C CA . GLU A 1 112 ? -3.776 -7.850 -2.111 1.00 71.50 112 GLU A CA 1
ATOM 942 C C . GLU A 1 112 ? -2.819 -8.751 -2.887 1.00 71.50 112 GLU A C 1
ATOM 944 O O . GLU A 1 112 ? -2.409 -8.367 -3.979 1.00 71.50 112 GLU A O 1
ATOM 949 N N . ARG A 1 113 ? -2.455 -9.906 -2.302 1.00 60.31 113 ARG A N 1
ATOM 950 C CA . ARG A 1 113 ? -1.469 -10.919 -2.759 1.00 60.31 113 ARG A CA 1
ATOM 951 C C . ARG A 1 113 ? -0.160 -10.342 -3.319 1.00 60.31 113 ARG A C 1
ATOM 953 O O . ARG A 1 113 ? 0.857 -10.382 -2.640 1.00 60.31 113 ARG A O 1
ATOM 960 N N . ASP A 1 114 ? -0.212 -9.731 -4.498 1.00 62.25 114 ASP A N 1
ATOM 961 C CA . ASP A 1 114 ? 0.922 -9.162 -5.226 1.00 62.25 114 ASP A CA 1
ATOM 962 C C . ASP A 1 114 ? 0.783 -7.663 -5.545 1.00 62.25 114 ASP A C 1
ATOM 964 O O . ASP A 1 114 ? 1.651 -7.079 -6.184 1.00 62.25 114 ASP A O 1
ATOM 968 N N . GLN A 1 115 ? -0.288 -6.983 -5.142 1.00 59.00 115 GLN A N 1
ATOM 969 C CA . GLN A 1 115 ? -0.529 -5.594 -5.530 1.00 59.00 115 GLN A CA 1
ATOM 970 C C . GLN A 1 115 ? -0.777 -4.704 -4.323 1.00 59.00 115 GLN A C 1
ATOM 972 O O . GLN A 1 115 ? -1.594 -4.999 -3.459 1.00 59.00 115 GLN A O 1
ATOM 977 N N . ALA A 1 116 ? -0.097 -3.561 -4.306 1.00 60.59 116 ALA A N 1
ATOM 978 C CA . ALA A 1 116 ? -0.462 -2.448 -3.446 1.00 60.59 116 ALA A CA 1
ATOM 979 C C . ALA A 1 116 ? -1.389 -1.527 -4.246 1.00 60.59 116 ALA A C 1
ATOM 981 O O . ALA A 1 116 ? -0.991 -1.009 -5.298 1.00 60.59 116 ALA A O 1
ATOM 982 N N . ARG A 1 117 ? -2.619 -1.331 -3.769 1.00 69.50 117 ARG A N 1
ATOM 983 C CA . ARG A 1 117 ? -3.599 -0.408 -4.351 1.00 69.50 117 ARG A CA 1
ATOM 984 C C . ARG A 1 117 ? -3.982 0.648 -3.322 1.00 69.50 117 ARG A C 1
ATOM 986 O O . ARG A 1 117 ? -4.306 0.321 -2.182 1.00 69.50 117 ARG A O 1
ATOM 993 N N . LEU A 1 118 ? -3.949 1.909 -3.740 1.00 64.25 118 LEU A N 1
ATOM 994 C CA . LEU A 1 118 ? -4.515 3.015 -2.981 1.00 64.25 118 LEU A CA 1
ATOM 995 C C . LEU A 1 118 ? -6.009 3.085 -3.301 1.00 64.25 118 LEU A C 1
ATOM 997 O O . LEU A 1 118 ? -6.385 3.382 -4.433 1.00 64.25 118 LEU A O 1
ATOM 1001 N N . LEU A 1 119 ? -6.857 2.811 -2.320 1.00 74.69 119 LEU A N 1
ATOM 1002 C CA . LEU A 1 119 ? -8.295 3.006 -2.423 1.00 74.69 119 LEU A CA 1
ATOM 1003 C C . LEU A 1 119 ? -8.644 4.332 -1.768 1.00 74.69 119 LEU A C 1
ATOM 1005 O O . LEU A 1 119 ? -8.217 4.603 -0.647 1.00 74.69 119 LEU A O 1
ATOM 1009 N N . ARG A 1 120 ? -9.428 5.168 -2.448 1.00 71.38 120 ARG A N 1
ATOM 1010 C CA . ARG A 1 120 ? -10.056 6.306 -1.782 1.00 71.38 120 ARG A CA 1
ATOM 1011 C C . ARG A 1 120 ? -11.089 5.729 -0.818 1.00 71.38 120 ARG A C 1
ATOM 1013 O O . ARG A 1 120 ? -12.024 5.065 -1.250 1.00 71.38 120 ARG A O 1
ATOM 1020 N N . ARG A 1 121 ? -10.895 5.948 0.480 1.00 66.06 121 ARG A N 1
ATOM 1021 C CA . ARG A 1 121 ? -11.942 5.762 1.476 1.00 66.06 121 ARG A CA 1
ATOM 1022 C C . ARG A 1 121 ? -13.014 6.773 1.100 1.00 66.06 121 ARG A C 1
ATOM 1024 O O . ARG A 1 121 ? -12.803 7.978 1.257 1.00 66.06 121 ARG A O 1
ATOM 1031 N N . HIS A 1 122 ? -14.111 6.298 0.519 1.00 60.06 122 HIS A N 1
ATOM 1032 C CA . HIS A 1 122 ? -15.301 7.124 0.465 1.00 60.06 122 HIS A CA 1
ATOM 1033 C C . HIS A 1 122 ? -15.593 7.472 1.931 1.00 60.06 122 HIS A C 1
ATOM 1035 O O . HIS A 1 122 ? -15.647 6.545 2.749 1.00 60.06 122 HIS A O 1
ATOM 1041 N N . PRO A 1 123 ? -15.628 8.762 2.329 1.00 57.06 123 PRO A N 1
ATOM 1042 C CA . PRO A 1 123 ? -16.235 9.090 3.609 1.00 57.06 123 PRO A CA 1
ATOM 1043 C C . PRO A 1 123 ? -17.603 8.433 3.536 1.00 57.06 123 PRO A C 1
ATOM 1045 O O . PRO A 1 123 ? -18.294 8.651 2.543 1.00 57.06 123 PRO A O 1
ATOM 1048 N N . PHE A 1 124 ? -17.861 7.514 4.466 1.00 48.06 124 PHE A N 1
ATOM 1049 C CA . PHE A 1 124 ? -19.104 6.764 4.546 1.00 48.06 124 PHE A CA 1
ATOM 1050 C C . PHE A 1 124 ? -20.231 7.776 4.341 1.00 48.06 124 PHE A C 1
ATOM 1052 O O . PHE A 1 124 ? -20.462 8.614 5.210 1.00 48.06 124 PHE A O 1
ATOM 1059 N N . ASP A 1 125 ? -20.839 7.771 3.156 1.00 46.38 125 ASP A N 1
ATOM 1060 C CA . ASP A 1 125 ? -22.202 8.237 3.065 1.00 46.38 125 ASP A CA 1
ATOM 1061 C C . ASP A 1 125 ? -22.949 7.078 3.700 1.00 46.38 125 ASP A C 1
ATOM 1063 O O . ASP A 1 125 ? -22.851 5.935 3.251 1.00 46.38 125 ASP A O 1
ATOM 1067 N N . GLU A 1 126 ? -23.526 7.337 4.860 1.00 50.12 126 GLU A N 1
ATOM 1068 C CA . GLU A 1 126 ? -24.175 6.368 5.737 1.00 50.12 126 GLU A CA 1
ATOM 1069 C C . GLU A 1 126 ? -25.494 5.870 5.108 1.00 50.12 126 GLU A C 1
ATOM 1071 O O . GLU A 1 126 ? -26.500 5.673 5.778 1.00 50.12 126 GLU A O 1
ATOM 1076 N N . SER A 1 127 ? -25.526 5.698 3.785 1.00 53.19 127 SER A N 1
ATOM 1077 C CA . SER A 1 127 ? -26.603 5.045 3.067 1.00 53.19 127 SER A CA 1
ATOM 1078 C C . SER A 1 127 ? -26.370 3.541 3.146 1.00 53.19 127 SER A C 1
ATOM 1080 O O . SER A 1 127 ? -25.385 3.024 2.617 1.00 53.19 127 SER A O 1
ATOM 1082 N N . ALA A 1 128 ? -27.286 2.848 3.815 1.00 55.75 128 ALA A N 1
ATOM 1083 C CA . ALA A 1 128 ? -27.255 1.422 4.136 1.00 55.75 128 ALA A CA 1
ATOM 1084 C C . ALA A 1 128 ? -27.153 0.452 2.931 1.00 55.75 128 ALA A C 1
ATOM 1086 O O . ALA A 1 128 ? -27.143 -0.761 3.128 1.00 55.75 128 ALA A O 1
ATOM 1087 N N . ASP A 1 129 ? -27.053 0.954 1.699 1.00 56.41 129 ASP A N 1
ATOM 1088 C CA . ASP A 1 129 ? -27.213 0.159 0.483 1.00 56.41 129 ASP A CA 1
ATOM 1089 C C . ASP A 1 129 ? -25.901 -0.455 -0.056 1.00 56.41 129 ASP A C 1
ATOM 1091 O O . ASP A 1 129 ? -25.946 -1.531 -0.648 1.00 56.41 129 ASP A O 1
ATOM 1095 N N . GLU A 1 130 ? -24.715 0.124 0.198 1.00 53.62 130 GLU A N 1
ATOM 1096 C CA . GLU A 1 130 ? -23.448 -0.391 -0.380 1.00 53.62 130 GLU A CA 1
ATOM 1097 C C . GLU A 1 130 ? -22.765 -1.513 0.431 1.00 53.62 130 GLU A C 1
ATOM 1099 O O . GLU A 1 130 ? -21.933 -2.251 -0.106 1.00 53.62 130 GLU A O 1
ATOM 1104 N N . VAL A 1 131 ? -23.123 -1.711 1.707 1.00 54.81 131 VAL A N 1
ATOM 1105 C CA . VAL A 1 131 ? -22.598 -2.840 2.513 1.00 54.81 131 VAL A CA 1
ATOM 1106 C C . VAL A 1 131 ? -23.033 -4.180 1.910 1.00 54.81 131 VAL A C 1
ATOM 1108 O O . VAL A 1 131 ? -22.270 -5.150 1.915 1.00 54.81 131 VAL A O 1
ATOM 1111 N N . ARG A 1 132 ? -24.222 -4.198 1.299 1.00 54.41 132 ARG A N 1
ATOM 1112 C CA . ARG A 1 132 ? -24.821 -5.380 0.683 1.00 54.41 132 ARG A CA 1
ATOM 1113 C C . ARG A 1 132 ? -24.063 -5.833 -0.568 1.00 54.41 132 ARG A C 1
ATOM 1115 O O . ARG A 1 132 ? -23.891 -7.029 -0.782 1.00 54.41 132 ARG A O 1
ATOM 1122 N N . ASP A 1 133 ? -23.540 -4.898 -1.358 1.00 54.34 133 ASP A N 1
ATOM 1123 C CA . ASP A 1 133 ? -22.833 -5.223 -2.602 1.00 54.34 133 ASP A CA 1
ATOM 1124 C C . ASP A 1 133 ? -21.412 -5.754 -2.359 1.00 54.34 133 ASP A C 1
ATOM 1126 O O . ASP A 1 133 ? -20.935 -6.599 -3.118 1.00 54.34 133 ASP A O 1
ATOM 1130 N N . LEU A 1 134 ? -20.749 -5.341 -1.271 1.00 50.62 134 LEU A N 1
ATOM 1131 C CA . LEU A 1 134 ? -19.457 -5.910 -0.867 1.00 50.62 134 LEU A CA 1
ATOM 1132 C C . LEU A 1 134 ? -19.591 -7.294 -0.215 1.00 50.62 134 LEU A C 1
ATOM 1134 O O . LEU A 1 134 ? -18.704 -8.126 -0.405 1.00 50.62 134 LEU A O 1
ATOM 1138 N N . GLN A 1 135 ? -20.686 -7.555 0.506 1.00 54.25 135 GLN A N 1
ATOM 1139 C CA . GLN A 1 135 ? -21.017 -8.889 1.029 1.00 54.25 135 GLN A CA 1
ATOM 1140 C C . GLN A 1 135 ? -21.310 -9.880 -0.104 1.00 54.25 135 GLN A C 1
ATOM 1142 O O . GLN A 1 135 ? -20.757 -10.975 -0.116 1.00 54.25 135 GLN A O 1
ATOM 1147 N N . ASN A 1 136 ? -22.058 -9.456 -1.125 1.00 55.22 136 ASN A N 1
ATOM 1148 C CA . ASN A 1 136 ? -22.374 -10.291 -2.288 1.00 55.22 136 ASN A CA 1
ATOM 1149 C C . ASN A 1 136 ? -21.145 -10.648 -3.151 1.00 55.22 136 ASN A C 1
ATOM 1151 O O . ASN A 1 136 ? -21.142 -11.675 -3.827 1.00 55.22 136 ASN A O 1
ATOM 1155 N N . LEU A 1 137 ? -20.097 -9.814 -3.154 1.00 50.75 137 LEU A N 1
ATOM 1156 C CA . LEU A 1 137 ? -18.895 -10.017 -3.977 1.00 50.75 137 LEU A CA 1
ATOM 1157 C C . LEU A 1 137 ? -17.833 -10.915 -3.320 1.00 50.75 137 LEU A C 1
ATOM 1159 O O . LEU A 1 137 ? -16.929 -11.379 -4.016 1.00 50.75 137 LEU A O 1
ATOM 1163 N N . LEU A 1 138 ? -17.920 -11.142 -2.004 1.00 56.84 138 LEU A N 1
ATOM 1164 C CA . LEU A 1 138 ? -16.977 -11.980 -1.252 1.00 56.84 138 LEU A CA 1
ATOM 1165 C C . LEU A 1 138 ? -17.362 -13.462 -1.195 1.00 56.84 138 LEU A C 1
ATOM 1167 O O . LEU A 1 138 ? -16.541 -14.258 -0.749 1.00 56.84 138 LEU A O 1
ATOM 1171 N N . GLY A 1 139 ? -18.514 -13.835 -1.754 1.00 50.34 139 GLY A N 1
ATOM 1172 C CA . GLY A 1 139 ? -18.924 -15.227 -1.878 1.00 50.34 139 GLY A CA 1
ATOM 1173 C C . GLY A 1 139 ? -19.481 -15.782 -0.572 1.00 50.34 139 GLY A C 1
ATOM 1174 O O . GLY A 1 139 ? -18.751 -15.925 0.399 1.00 50.34 139 GLY A O 1
ATOM 1175 N N . GLU A 1 140 ? -20.771 -16.107 -0.652 1.00 49.38 140 GLU A N 1
ATOM 1176 C CA . GLU A 1 140 ? -21.578 -16.949 0.235 1.00 49.38 140 GLU A CA 1
ATOM 1177 C C . GLU A 1 140 ? -21.616 -16.578 1.716 1.00 49.38 140 GLU A C 1
ATOM 1179 O O . GLU A 1 140 ? -20.617 -16.585 2.433 1.00 49.38 140 GLU A O 1
ATOM 1184 N N . ASP A 1 141 ? -22.844 -16.289 2.152 1.00 62.38 141 ASP A N 1
ATOM 1185 C CA . ASP A 1 141 ? -23.233 -16.101 3.537 1.00 62.38 141 ASP A CA 1
ATOM 1186 C C . ASP A 1 141 ? -22.581 -17.185 4.399 1.00 62.38 141 ASP A C 1
ATOM 1188 O O . ASP A 1 141 ? -22.923 -18.367 4.265 1.00 62.38 141 ASP A O 1
ATOM 1192 N N . PRO A 1 142 ? -21.614 -16.821 5.258 1.00 61.00 142 PRO A N 1
ATOM 1193 C CA . PRO A 1 142 ? -21.139 -17.760 6.246 1.00 61.00 142 PRO A CA 1
ATOM 1194 C C . PRO A 1 142 ? -22.373 -18.159 7.048 1.00 61.00 142 PRO A C 1
ATOM 1196 O O . PRO A 1 142 ? -23.133 -17.296 7.493 1.00 61.00 142 PRO A O 1
ATOM 1199 N N . GLY A 1 143 ? -22.626 -19.466 7.083 1.00 69.56 143 GLY A N 1
ATOM 1200 C CA . GLY A 1 143 ? -23.802 -20.058 7.704 1.00 69.56 143 GLY A CA 1
ATOM 1201 C C . GLY A 1 143 ? -24.004 -19.609 9.156 1.00 69.56 143 GLY A C 1
ATOM 1202 O O . GLY A 1 143 ? -23.222 -18.819 9.682 1.00 69.56 143 GLY A O 1
ATOM 1203 N N . PRO A 1 144 ? -25.057 -20.106 9.819 1.00 86.12 144 PRO A N 1
ATOM 1204 C CA . PRO A 1 144 ? -25.439 -19.628 11.141 1.00 86.12 144 PRO A CA 1
ATOM 1205 C C . PRO A 1 144 ? -24.235 -19.593 12.086 1.00 86.12 144 PRO A C 1
ATOM 1207 O O . PRO A 1 144 ? -23.557 -20.601 12.280 1.00 86.12 144 PRO A O 1
ATOM 1210 N N . TYR A 1 145 ? -23.964 -18.413 12.638 1.00 86.56 145 TYR A N 1
ATOM 1211 C CA . TYR A 1 145 ? -22.976 -18.259 13.694 1.00 86.56 145 TYR A CA 1
ATOM 1212 C C . TYR A 1 145 ? -23.658 -18.491 15.030 1.00 86.56 145 TYR A C 1
ATOM 1214 O O . TYR A 1 145 ? -24.719 -17.912 15.284 1.00 86.56 145 TYR A O 1
ATOM 1222 N N . ASN A 1 146 ? -23.014 -19.254 15.907 1.00 89.69 146 ASN A N 1
ATOM 1223 C CA . ASN A 1 146 ? -23.442 -19.358 17.293 1.00 89.69 146 ASN A CA 1
ATOM 1224 C C . ASN A 1 146 ? -22.573 -18.437 18.153 1.00 89.69 146 ASN A C 1
ATOM 1226 O O . ASN A 1 146 ? -21.346 -18.552 18.173 1.00 89.69 146 ASN A O 1
ATOM 1230 N N . VAL A 1 147 ? -23.208 -17.485 18.839 1.00 90.19 147 VAL A N 1
ATOM 1231 C CA . VAL A 1 147 ? -22.514 -16.546 19.728 1.00 90.19 147 VAL A CA 1
ATOM 1232 C C . VAL A 1 147 ? -22.987 -16.728 21.157 1.00 90.19 147 VAL A C 1
ATOM 1234 O O . VAL A 1 147 ? -24.146 -16.461 21.498 1.00 90.19 147 VAL A O 1
ATOM 1237 N N . ILE A 1 148 ? -22.043 -17.091 22.016 1.00 93.00 148 ILE A N 1
ATOM 1238 C CA . ILE A 1 148 ? -22.262 -17.242 23.451 1.00 93.00 148 ILE A CA 1
ATOM 1239 C C . ILE A 1 148 ? -21.336 -16.313 24.231 1.00 93.00 148 ILE A C 1
ATOM 1241 O O . ILE A 1 148 ? -20.207 -16.040 23.829 1.00 93.00 148 ILE A O 1
ATOM 1245 N N . ALA A 1 149 ? -21.808 -15.812 25.367 1.00 93.81 149 ALA A N 1
ATOM 1246 C CA . ALA A 1 149 ? -20.956 -15.167 26.357 1.00 93.81 149 ALA A CA 1
ATOM 1247 C C . ALA A 1 149 ? -20.777 -16.120 27.538 1.00 93.81 149 ALA A C 1
ATOM 1249 O O . ALA A 1 149 ? -21.762 -16.536 28.144 1.00 93.81 149 ALA A O 1
ATOM 1250 N N . VAL A 1 150 ? -19.535 -16.434 27.887 1.00 95.38 150 VAL A N 1
ATOM 1251 C CA . VAL A 1 150 ? -19.174 -17.313 29.007 1.00 95.38 150 VAL A CA 1
ATOM 1252 C C . VAL A 1 150 ? -18.379 -16.544 30.058 1.00 95.38 150 VAL A C 1
ATOM 1254 O O . VAL A 1 150 ? -17.818 -15.476 29.793 1.00 95.38 150 VAL A O 1
ATOM 1257 N N . SER A 1 151 ? -18.331 -17.076 31.277 1.00 95.62 151 SER A N 1
ATOM 1258 C CA . SER A 1 151 ? -17.460 -16.546 32.327 1.00 95.62 151 SER A CA 1
ATOM 1259 C C . SER A 1 151 ? -16.001 -16.791 31.957 1.00 95.62 151 SER A C 1
ATOM 1261 O O . SER A 1 151 ? -15.619 -17.919 31.668 1.00 95.62 151 SER A O 1
ATOM 1263 N N . SER A 1 152 ? -15.135 -15.779 32.046 1.00 94.56 152 SER A N 1
ATOM 1264 C CA . SER A 1 152 ? -13.707 -15.997 31.772 1.00 94.56 152 SER A CA 1
ATOM 1265 C C . SER A 1 152 ? -13.021 -16.898 32.809 1.00 94.56 152 SER A C 1
ATOM 1267 O O . SER A 1 152 ? -11.884 -17.313 32.604 1.00 94.56 152 SER A O 1
ATOM 1269 N N . ALA A 1 153 ? -13.652 -17.115 33.968 1.00 94.81 153 ALA A N 1
ATOM 1270 C CA . ALA A 1 153 ? -13.150 -18.018 35.003 1.00 94.81 153 ALA A CA 1
ATOM 1271 C C . ALA A 1 153 ? -13.485 -19.490 34.711 1.00 94.81 153 ALA A C 1
ATOM 1273 O O . ALA A 1 153 ? -12.828 -20.371 35.259 1.00 94.81 153 ALA A O 1
ATOM 1274 N N . ASP A 1 154 ? -14.487 -19.735 33.864 1.00 95.44 154 ASP A N 1
ATOM 1275 C CA . ASP A 1 154 ? -14.929 -21.064 33.452 1.00 95.44 154 ASP A CA 1
ATOM 1276 C C . ASP A 1 154 ? -15.421 -21.017 31.992 1.00 95.44 154 ASP A C 1
ATOM 1278 O O . ASP A 1 154 ? -16.626 -20.940 31.742 1.00 95.44 154 ASP A O 1
ATOM 1282 N N . PRO A 1 155 ? -14.496 -20.982 31.012 1.00 90.06 155 PRO A N 1
ATOM 1283 C CA . PRO A 1 155 ? -14.851 -20.820 29.602 1.00 90.06 155 PRO A CA 1
ATOM 1284 C C . PRO A 1 155 ? -15.590 -22.031 29.018 1.00 90.06 155 PRO A C 1
ATOM 1286 O O . PRO A 1 155 ? -16.234 -21.899 27.986 1.00 90.06 155 PRO A O 1
ATOM 1289 N N . TYR A 1 156 ? -15.513 -23.188 29.683 1.00 92.00 156 TYR A N 1
ATOM 1290 C CA . TYR A 1 156 ? -16.211 -24.420 29.302 1.00 92.00 156 TYR A CA 1
ATOM 1291 C C . TYR A 1 156 ? -17.482 -24.658 30.135 1.00 92.00 156 TYR A C 1
ATOM 1293 O O . TYR A 1 156 ? -18.068 -25.739 30.065 1.00 92.00 156 TYR A O 1
ATOM 1301 N N . GLY A 1 157 ? -17.867 -23.683 30.962 1.00 93.19 157 GLY A N 1
ATOM 1302 C CA . GLY A 1 157 ? -19.066 -23.735 31.786 1.00 93.19 157 GLY A CA 1
ATOM 1303 C C . GLY A 1 157 ? -20.335 -23.360 31.022 1.00 93.19 157 GLY A C 1
ATOM 1304 O O . GLY A 1 157 ? -20.329 -23.125 29.815 1.00 93.19 157 GLY A O 1
ATOM 1305 N N . GLU A 1 158 ? -21.441 -23.270 31.758 1.00 95.44 158 GLU A N 1
ATOM 1306 C CA . GLU A 1 158 ? -22.726 -22.829 31.210 1.00 95.44 158 GLU A CA 1
ATOM 1307 C C . GLU A 1 158 ? -22.639 -21.383 30.677 1.00 95.44 158 GLU A C 1
ATOM 1309 O O . GLU A 1 158 ? -22.083 -20.503 31.355 1.00 95.44 158 GLU A O 1
ATOM 1314 N N . PRO A 1 159 ? -23.198 -21.096 29.486 1.00 94.75 159 PRO A N 1
ATOM 1315 C CA . PRO A 1 159 ? -23.191 -19.755 28.928 1.00 94.75 159 PRO A CA 1
ATOM 1316 C C . PRO A 1 159 ? -23.981 -18.791 29.820 1.00 94.75 159 PRO A C 1
ATOM 1318 O O . PRO A 1 159 ? -25.113 -19.045 30.224 1.00 94.75 159 PRO A O 1
ATOM 1321 N N . LEU A 1 160 ? -23.391 -17.625 30.089 1.00 94.56 160 LEU A N 1
ATOM 1322 C CA . LEU A 1 160 ? -24.071 -16.513 30.759 1.00 94.56 160 LEU A CA 1
ATOM 1323 C C . LEU A 1 160 ? -25.150 -15.910 29.854 1.00 94.56 160 LEU A C 1
ATOM 1325 O O . LEU A 1 160 ? -26.161 -15.398 30.332 1.00 94.56 160 LEU A O 1
ATOM 1329 N N . VAL A 1 161 ? -24.905 -15.935 28.541 1.00 94.25 161 VAL A N 1
ATOM 1330 C CA . VAL A 1 161 ? -25.830 -15.477 27.505 1.00 94.25 161 VAL A CA 1
ATOM 1331 C C . VAL A 1 161 ? -25.674 -16.379 26.293 1.00 94.25 161 VAL A C 1
ATOM 1333 O O . VAL A 1 161 ? -24.598 -16.434 25.705 1.00 94.25 161 VAL A O 1
ATOM 1336 N N . GLU A 1 162 ? -26.761 -17.017 25.879 1.00 92.94 162 GLU A N 1
ATOM 1337 C CA . GLU A 1 162 ? -26.802 -17.822 24.661 1.00 92.94 162 GLU A CA 1
ATOM 1338 C C . GLU A 1 162 ? -27.633 -17.102 23.606 1.00 92.94 162 GLU A C 1
ATOM 1340 O O . GLU A 1 162 ? -28.852 -16.964 23.749 1.00 92.94 162 GLU A O 1
ATOM 1345 N N . THR A 1 163 ? -26.975 -16.566 22.577 1.00 88.50 163 THR A N 1
ATOM 1346 C CA . THR A 1 163 ? -27.655 -15.779 21.538 1.00 88.50 163 THR A CA 1
ATOM 1347 C C . THR A 1 163 ? -28.450 -16.663 20.582 1.00 88.50 163 THR A C 1
ATOM 1349 O O . THR A 1 163 ? -29.499 -16.223 20.102 1.00 88.50 163 THR A O 1
ATOM 1352 N N . GLY A 1 164 ? -28.011 -17.914 20.422 1.00 87.25 164 GLY A N 1
ATOM 1353 C CA . GLY A 1 164 ? -28.487 -18.851 19.415 1.00 87.25 164 GLY A CA 1
ATOM 1354 C C . GLY A 1 164 ? -27.865 -18.572 18.050 1.00 87.25 164 GLY A C 1
ATOM 1355 O O . GLY A 1 164 ? -27.057 -17.651 17.893 1.00 87.25 164 GLY A O 1
ATOM 1356 N N . ASP A 1 165 ? -28.291 -19.363 17.074 1.00 86.94 165 ASP A N 1
ATOM 1357 C CA . ASP A 1 165 ? -27.897 -19.224 15.678 1.00 86.94 165 ASP A CA 1
ATOM 1358 C C . ASP A 1 165 ? -28.474 -17.935 15.080 1.00 86.94 165 ASP A C 1
ATOM 1360 O O . ASP A 1 165 ? -29.675 -17.664 15.196 1.00 86.94 165 ASP A O 1
ATOM 1364 N N . PHE A 1 166 ? -27.637 -17.137 14.417 1.00 85.31 166 PHE A N 1
ATOM 1365 C CA . PHE A 1 166 ? -28.102 -15.979 13.654 1.00 85.31 166 PHE A CA 1
ATOM 1366 C C . PHE A 1 166 ? -27.528 -15.947 12.244 1.00 85.31 166 PHE A C 1
ATOM 1368 O O . PHE A 1 166 ? -26.369 -16.279 11.997 1.00 85.31 166 PHE A O 1
ATOM 1375 N N . GLU A 1 167 ? -28.373 -15.498 11.321 1.00 81.44 167 GLU A N 1
ATOM 1376 C CA . GLU A 1 167 ? -28.010 -15.233 9.937 1.00 81.44 167 GLU A CA 1
ATOM 1377 C C . GLU A 1 167 ? -27.547 -13.773 9.822 1.00 81.44 167 GLU A C 1
ATOM 1379 O O . GLU A 1 167 ? -28.277 -12.842 10.174 1.00 81.44 167 GLU A O 1
ATOM 1384 N N . GLY A 1 168 ? -26.316 -13.562 9.353 1.00 78.81 168 GLY A N 1
ATOM 1385 C CA . GLY A 1 168 ? -25.760 -12.238 9.074 1.00 78.81 168 GLY A CA 1
ATOM 1386 C C . GLY A 1 168 ? -24.469 -11.913 9.825 1.00 78.81 168 GLY A C 1
ATOM 1387 O O . GLY A 1 168 ? -24.024 -12.617 10.723 1.00 78.81 168 GLY A O 1
ATOM 1388 N N . SER A 1 169 ? -23.839 -10.801 9.449 1.00 76.56 169 SER A N 1
ATOM 1389 C CA . SER A 1 169 ? -22.530 -10.398 9.982 1.00 76.56 169 SER A CA 1
ATOM 1390 C C . SER A 1 169 ? -22.600 -9.572 11.265 1.00 76.56 169 SER A C 1
ATOM 1392 O O . SER A 1 169 ? -21.562 -9.133 11.761 1.00 76.56 169 SER A O 1
ATOM 1394 N N . THR A 1 170 ? -23.797 -9.244 11.758 1.00 78.62 170 THR A N 1
ATOM 1395 C CA . THR A 1 170 ? -23.972 -8.354 12.910 1.00 78.62 170 THR A CA 1
ATOM 1396 C C . THR A 1 170 ? -25.200 -8.740 13.711 1.00 78.62 170 THR A C 1
ATOM 1398 O O . THR A 1 170 ? -26.301 -8.811 13.172 1.00 78.62 170 THR A O 1
ATOM 1401 N N . ILE A 1 171 ? -25.012 -8.905 15.017 1.00 83.56 171 ILE A N 1
ATOM 1402 C CA . ILE A 1 171 ? -26.095 -9.123 15.970 1.00 83.56 171 ILE A CA 1
ATOM 1403 C C . ILE A 1 171 ? -26.007 -8.109 17.102 1.00 83.56 171 ILE A C 1
ATOM 1405 O O . ILE A 1 171 ? -24.924 -7.835 17.621 1.00 83.56 171 ILE A O 1
ATOM 1409 N N . GLN A 1 172 ? -27.158 -7.545 17.467 1.00 83.75 172 GLN A N 1
ATOM 1410 C CA . GLN A 1 172 ? -27.308 -6.700 18.644 1.00 83.75 172 GLN A CA 1
ATOM 1411 C C . GLN A 1 172 ? -28.266 -7.376 19.613 1.00 83.75 172 GLN A C 1
ATOM 1413 O O . GLN A 1 172 ? -29.451 -7.531 19.313 1.00 83.75 172 GLN A O 1
ATOM 1418 N N . ARG A 1 173 ? -27.764 -7.772 20.785 1.00 83.88 173 ARG A N 1
ATOM 1419 C CA . ARG A 1 173 ? -28.598 -8.377 21.826 1.00 83.88 173 ARG A CA 1
ATOM 1420 C C . ARG A 1 173 ? -28.406 -7.682 23.159 1.00 83.88 173 ARG A C 1
ATOM 1422 O O . ARG A 1 173 ? -27.284 -7.394 23.573 1.00 83.88 173 ARG A O 1
ATOM 1429 N N . LYS A 1 174 ? -29.526 -7.452 23.839 1.00 87.06 174 LYS A N 1
ATOM 1430 C CA . LYS A 1 174 ? -29.554 -6.953 25.209 1.00 87.06 174 LYS A CA 1
ATOM 1431 C C . LYS A 1 174 ? -29.326 -8.129 26.158 1.00 87.06 174 LYS A C 1
ATOM 1433 O O . LYS A 1 174 ? -30.126 -9.061 26.169 1.00 87.06 174 LYS A O 1
ATOM 1438 N N . ALA A 1 175 ? -28.253 -8.080 26.934 1.00 87.56 175 ALA A N 1
ATOM 1439 C CA . ALA A 1 175 ? -27.922 -9.075 27.942 1.00 87.56 175 ALA A CA 1
ATOM 1440 C C . ALA A 1 175 ? -27.869 -8.445 29.332 1.00 87.56 175 ALA A C 1
ATOM 1442 O O . ALA A 1 175 ? -27.433 -7.305 29.505 1.00 87.56 175 ALA A O 1
ATOM 1443 N N . THR A 1 176 ? -28.300 -9.214 30.324 1.00 90.25 176 THR A N 1
ATOM 1444 C CA . THR A 1 176 ? -28.271 -8.817 31.726 1.00 90.25 176 THR A CA 1
ATOM 1445 C C . THR A 1 176 ? -27.101 -9.512 32.411 1.00 90.25 176 THR A C 1
ATOM 1447 O O . THR A 1 176 ? -27.230 -10.649 32.852 1.00 90.25 176 THR A O 1
ATOM 1450 N N . ILE A 1 177 ? -25.951 -8.835 32.471 1.00 90.94 177 ILE A N 1
ATOM 1451 C CA . ILE A 1 177 ? -24.729 -9.359 33.095 1.00 90.94 177 ILE A CA 1
ATOM 1452 C C . ILE A 1 177 ? -24.341 -8.426 34.253 1.00 90.94 177 ILE A C 1
ATOM 1454 O O . ILE A 1 177 ? -24.329 -7.206 34.066 1.00 90.94 177 ILE A O 1
ATOM 1458 N N . PRO A 1 178 ? -24.044 -8.948 35.458 1.00 88.50 178 PRO A N 1
ATOM 1459 C CA . PRO A 1 178 ? -23.612 -8.115 36.574 1.00 88.50 178 PRO A CA 1
ATOM 1460 C C . PRO A 1 178 ? -22.357 -7.294 36.241 1.00 88.50 178 PRO A C 1
ATOM 1462 O O . PRO A 1 178 ? -21.426 -7.772 35.591 1.00 88.50 178 PRO A O 1
ATOM 1465 N N . ALA A 1 179 ? -22.309 -6.051 36.724 1.00 91.31 179 ALA A N 1
ATOM 1466 C CA . ALA A 1 179 ? -21.097 -5.244 36.634 1.00 91.31 179 ALA A CA 1
ATOM 1467 C C . ALA A 1 179 ? -19.938 -5.914 37.395 1.00 91.31 179 ALA A C 1
ATOM 1469 O O . ALA A 1 179 ? -20.121 -6.486 38.469 1.00 91.31 179 ALA A O 1
ATOM 1470 N N . GLY A 1 180 ? -18.732 -5.816 36.845 1.00 92.75 180 GLY A N 1
ATOM 1471 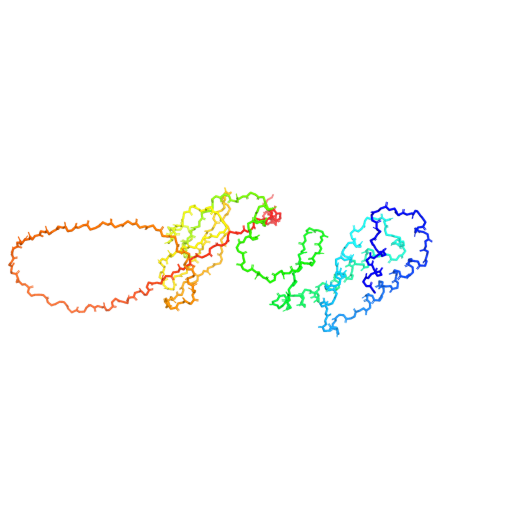C CA . GLY A 1 180 ? -17.522 -6.447 37.364 1.00 92.75 180 GLY A CA 1
ATOM 1472 C C . GLY A 1 180 ? -17.312 -7.888 36.896 1.00 92.75 180 GLY A C 1
ATOM 1473 O O . GLY A 1 180 ? -16.215 -8.414 37.085 1.00 92.75 180 GLY A O 1
ATOM 1474 N N . THR A 1 181 ? -18.297 -8.525 36.254 1.00 93.94 181 THR A N 1
ATOM 1475 C CA . THR A 1 181 ? -18.107 -9.849 35.651 1.00 93.94 181 THR A CA 1
ATOM 1476 C C . THR A 1 181 ? -17.138 -9.752 34.476 1.00 93.94 181 THR A C 1
ATOM 1478 O O . THR A 1 181 ? -17.269 -8.885 33.612 1.00 93.94 181 THR A O 1
ATOM 1481 N N . ILE A 1 182 ? -16.155 -10.650 34.440 1.00 94.94 182 ILE A N 1
ATOM 1482 C CA . ILE A 1 182 ? -15.241 -10.787 33.308 1.00 94.94 182 ILE A CA 1
ATOM 1483 C C . ILE A 1 182 ? -15.785 -11.895 32.411 1.00 94.94 182 ILE A C 1
ATOM 1485 O O . ILE A 1 182 ? -15.941 -13.036 32.848 1.00 94.94 182 ILE A O 1
ATOM 1489 N N . VAL A 1 183 ? -16.096 -11.547 31.168 1.00 95.69 183 VAL A N 1
ATOM 1490 C CA . VAL A 1 183 ? -16.698 -12.451 30.188 1.00 95.69 183 VAL A CA 1
ATOM 1491 C C . VAL A 1 183 ? -15.775 -12.665 28.995 1.00 95.69 183 VAL A C 1
ATOM 1493 O O . VAL A 1 183 ? -14.932 -11.822 28.675 1.00 95.69 183 VAL A O 1
ATOM 1496 N N . GLN A 1 184 ? -15.949 -13.797 28.327 1.00 94.25 184 GLN A N 1
ATOM 1497 C CA . GLN A 1 184 ? -15.416 -14.070 26.996 1.00 94.25 184 GLN A CA 1
ATOM 1498 C C . GLN A 1 184 ? -16.589 -14.326 26.053 1.00 94.25 184 GLN A C 1
ATOM 1500 O O . GLN A 1 184 ? -17.590 -14.912 26.454 1.00 94.25 184 GLN A O 1
ATOM 1505 N N . ILE A 1 185 ? -16.484 -13.846 24.816 1.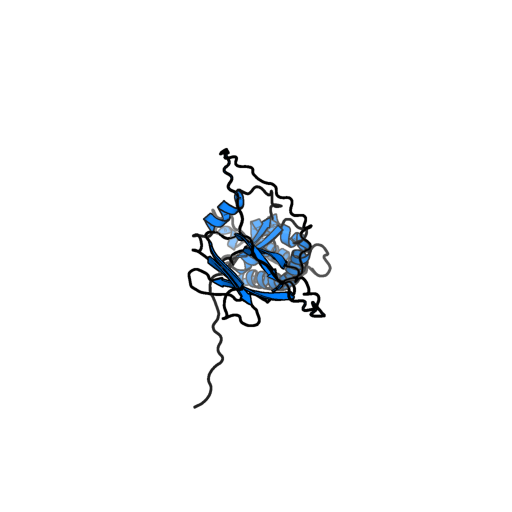00 92.19 185 ILE A N 1
ATOM 1506 C CA . ILE A 1 185 ? -17.512 -14.044 23.789 1.00 92.19 185 ILE A CA 1
ATOM 1507 C C . ILE A 1 185 ? -17.002 -15.134 22.854 1.00 92.19 185 ILE A C 1
ATOM 1509 O O . ILE A 1 185 ? -16.062 -14.869 22.119 1.00 92.19 185 ILE A O 1
ATOM 1513 N N . SER A 1 186 ? -17.578 -16.329 22.867 1.00 90.25 186 SER A N 1
ATOM 1514 C CA . SER A 1 186 ? -17.259 -17.315 21.834 1.00 90.25 186 SER A CA 1
ATOM 1515 C C . SER A 1 186 ? -18.101 -17.046 20.592 1.00 90.25 186 SER A C 1
ATOM 1517 O O . SER A 1 186 ? -19.281 -16.698 20.696 1.00 90.25 186 SER A O 1
ATOM 1519 N N . VAL A 1 187 ? -17.471 -17.160 19.426 1.00 89.00 187 VAL A N 1
ATOM 1520 C CA . VAL A 1 187 ? -18.124 -17.082 18.119 1.00 89.00 187 VAL A CA 1
ATOM 1521 C C . VAL A 1 187 ? -17.740 -18.354 17.380 1.00 89.00 187 VAL A C 1
ATOM 1523 O O . VAL A 1 187 ? -16.617 -18.443 16.888 1.00 89.00 187 VAL A O 1
ATOM 1526 N N . ALA A 1 188 ? -18.649 -19.322 17.331 1.00 87.50 188 ALA A N 1
ATOM 1527 C CA . ALA A 1 188 ? -18.467 -20.530 16.541 1.00 87.50 188 ALA A CA 1
ATOM 1528 C C . ALA A 1 188 ? -18.941 -20.263 15.113 1.00 87.50 188 ALA A C 1
ATOM 1530 O O . ALA A 1 188 ? -20.048 -19.753 14.895 1.00 87.50 188 ALA A O 1
ATOM 1531 N N . ASP A 1 189 ? -18.082 -20.566 14.147 1.00 86.25 189 ASP A N 1
ATOM 1532 C CA . ASP A 1 189 ? -18.449 -20.570 12.738 1.00 86.25 189 ASP A CA 1
ATOM 1533 C C . ASP A 1 189 ? -19.062 -21.929 12.329 1.00 86.25 189 ASP A C 1
ATOM 1535 O O . ASP A 1 189 ? -19.063 -22.876 13.118 1.00 86.25 189 ASP A O 1
ATOM 1539 N N . PRO A 1 190 ? -19.593 -22.070 11.100 1.00 80.69 190 PRO A N 1
ATOM 1540 C CA . PRO A 1 190 ? -20.178 -23.333 10.641 1.00 80.69 190 PRO A CA 1
ATOM 1541 C C . PRO A 1 190 ? -19.211 -24.527 10.595 1.00 80.69 190 PRO A C 1
ATOM 1543 O O . PRO A 1 190 ? -19.658 -25.657 10.400 1.00 80.69 190 PRO A O 1
ATOM 1546 N N . SER A 1 191 ? -17.902 -24.289 10.710 1.00 83.62 191 SER A N 1
ATOM 1547 C CA . SER A 1 191 ? -16.865 -25.325 10.766 1.00 83.62 191 SER A CA 1
ATOM 1548 C C . SER A 1 191 ? -16.492 -25.700 12.204 1.00 83.62 191 SER A C 1
ATOM 1550 O O . SER A 1 191 ? -15.616 -26.545 12.379 1.00 83.62 191 SER A O 1
ATOM 1552 N N . ASP A 1 192 ? -17.163 -25.113 13.203 1.00 80.56 192 ASP A N 1
ATOM 1553 C CA . ASP A 1 192 ? -16.886 -25.272 14.636 1.00 80.56 192 ASP A CA 1
ATOM 1554 C C . ASP A 1 192 ? -15.491 -24.751 15.045 1.00 80.56 192 ASP A C 1
ATOM 1556 O O . ASP A 1 192 ? -14.923 -25.147 16.063 1.00 80.56 192 ASP A O 1
ATOM 1560 N N . ASP A 1 193 ? -14.916 -23.839 14.251 1.00 79.81 193 ASP A N 1
ATOM 1561 C CA . ASP A 1 193 ? -13.675 -23.155 14.601 1.00 79.81 193 ASP A CA 1
ATOM 1562 C C . ASP A 1 193 ? -14.001 -21.946 15.494 1.00 79.81 193 ASP A C 1
ATOM 1564 O O . ASP A 1 193 ? -14.493 -20.913 15.037 1.00 79.81 193 ASP A O 1
ATOM 1568 N N . GLU A 1 194 ? -13.712 -22.066 16.793 1.00 77.81 194 GLU A N 1
ATOM 1569 C CA . GLU A 1 194 ? -13.952 -21.017 17.793 1.00 77.81 194 GLU A CA 1
ATOM 1570 C C . GLU A 1 194 ? -12.681 -20.204 18.105 1.00 77.81 194 GLU A C 1
ATOM 1572 O O . GLU A 1 194 ? -11.850 -20.588 18.944 1.00 77.81 194 GLU A O 1
ATOM 1577 N N . PRO A 1 195 ? -12.484 -19.026 17.485 1.00 77.25 195 PRO A N 1
ATOM 1578 C CA . PRO A 1 195 ? -11.476 -18.091 17.950 1.00 77.25 195 PRO A CA 1
ATOM 1579 C C . PRO A 1 195 ? -11.925 -17.447 19.269 1.00 77.25 195 PRO A C 1
ATOM 1581 O O . PRO A 1 195 ? -12.784 -16.571 19.293 1.00 77.25 195 PRO A O 1
ATOM 1584 N N . TRP A 1 196 ? -11.269 -17.810 20.370 1.00 74.75 196 TRP A N 1
ATOM 1585 C CA . TRP A 1 196 ? -11.492 -17.195 21.682 1.00 74.75 196 TRP A CA 1
ATOM 1586 C C . TRP A 1 196 ? -10.940 -15.757 21.730 1.00 74.75 196 TRP A C 1
ATOM 1588 O O . TRP A 1 196 ? -9.720 -15.560 21.630 1.00 74.75 196 TRP A O 1
ATOM 1598 N N . PRO A 1 197 ? -11.780 -14.718 21.897 1.00 77.94 197 PRO A N 1
ATOM 1599 C CA . PRO A 1 197 ? -11.311 -13.351 22.038 1.00 77.94 197 PRO A CA 1
ATOM 1600 C C . PRO A 1 197 ? -10.786 -13.079 23.451 1.00 77.94 197 PRO A C 1
ATOM 1602 O O . PRO A 1 197 ? -10.885 -13.876 24.385 1.00 77.94 197 PRO A O 1
ATOM 1605 N N . LYS A 1 198 ? -10.202 -11.891 23.610 1.00 84.12 198 LYS A N 1
ATOM 1606 C CA . LYS A 1 198 ? -9.714 -11.400 24.900 1.00 84.12 198 LYS A CA 1
ATOM 1607 C C . LYS A 1 198 ? -10.866 -11.168 25.881 1.00 84.12 198 LYS A C 1
ATOM 1609 O O . LYS A 1 198 ? -11.975 -10.833 25.481 1.00 84.12 198 LYS A O 1
ATOM 1614 N N . ASN A 1 199 ? -10.543 -11.268 27.167 1.00 91.94 199 ASN A N 1
ATOM 1615 C CA . ASN A 1 199 ? -11.459 -11.007 28.274 1.00 91.94 199 ASN A CA 1
ATOM 1616 C C . ASN A 1 199 ? -12.024 -9.579 28.223 1.00 91.94 199 ASN A C 1
ATOM 1618 O O . ASN A 1 199 ? -11.277 -8.617 28.027 1.00 91.94 199 ASN A O 1
ATOM 1622 N N . ILE A 1 200 ? -13.327 -9.455 28.466 1.00 91.75 200 ILE A N 1
ATOM 1623 C CA . ILE A 1 200 ? -14.059 -8.190 28.548 1.00 91.75 200 ILE A CA 1
ATOM 1624 C C . ILE A 1 200 ? -14.592 -8.054 29.972 1.00 91.75 200 ILE A C 1
ATOM 1626 O O . ILE A 1 200 ? -15.322 -8.916 30.450 1.00 91.75 200 ILE A O 1
ATOM 1630 N N . THR A 1 201 ? -14.249 -6.968 30.657 1.00 93.69 201 THR A N 1
ATOM 1631 C CA . THR A 1 201 ? -14.836 -6.659 31.966 1.00 93.69 201 THR A CA 1
ATOM 1632 C C . THR A 1 201 ? -16.117 -5.864 31.758 1.00 93.69 201 THR A C 1
ATOM 1634 O O . THR A 1 201 ? -16.073 -4.761 31.214 1.00 93.69 201 THR A O 1
ATOM 1637 N N . VAL A 1 202 ? -17.252 -6.401 32.203 1.00 91.31 202 VAL A N 1
ATOM 1638 C CA . VAL A 1 202 ? -18.536 -5.694 32.179 1.00 91.31 202 VAL A CA 1
ATOM 1639 C C . VAL A 1 202 ? -18.466 -4.537 33.168 1.00 91.31 202 VAL A C 1
ATOM 1641 O O . VAL A 1 202 ? -18.239 -4.736 34.360 1.00 91.31 202 VAL A O 1
ATOM 1644 N N . THR A 1 203 ? -18.636 -3.311 32.691 1.00 88.06 203 THR A N 1
ATOM 1645 C CA . THR A 1 203 ? -18.700 -2.124 33.549 1.00 88.06 203 THR A CA 1
ATOM 1646 C C . THR A 1 203 ? -20.145 -1.805 33.901 1.00 88.06 203 THR A C 1
ATOM 1648 O O . THR A 1 203 ? -21.054 -2.139 33.144 1.00 88.06 203 THR A O 1
ATOM 1651 N N . ALA A 1 204 ? -20.358 -1.136 35.036 1.00 84.75 204 ALA A N 1
ATOM 1652 C CA . ALA A 1 204 ? -21.677 -0.607 35.356 1.00 84.75 204 ALA A CA 1
ATOM 1653 C C . ALA A 1 204 ? -22.132 0.348 34.241 1.00 84.75 204 ALA A C 1
ATOM 1655 O O . ALA A 1 204 ? -21.374 1.238 33.851 1.00 84.75 204 ALA A O 1
ATOM 1656 N N . SER A 1 205 ? -23.332 0.124 33.706 1.00 78.56 205 SER A N 1
ATOM 1657 C CA . SER A 1 205 ? -23.973 1.049 32.770 1.00 78.56 205 SER A CA 1
ATOM 1658 C C . SER A 1 205 ? -24.929 1.932 33.557 1.00 78.56 205 SER A C 1
ATOM 1660 O O . SER A 1 205 ? -25.886 1.439 34.152 1.00 78.56 205 SER A O 1
ATOM 1662 N N . ASP A 1 206 ? -24.675 3.235 33.551 1.00 71.44 206 ASP A N 1
ATOM 1663 C CA . ASP A 1 206 ? -25.706 4.218 33.845 1.00 71.44 206 ASP A CA 1
ATOM 1664 C C . ASP A 1 206 ? -26.447 4.397 32.518 1.00 71.44 206 ASP A C 1
ATOM 1666 O O . ASP A 1 206 ? -25.896 5.021 31.614 1.00 71.44 206 ASP A O 1
ATOM 1670 N N . ASP A 1 207 ? -27.636 3.813 32.343 1.00 60.75 207 ASP A N 1
ATOM 1671 C CA . ASP A 1 207 ? -28.385 3.729 31.066 1.00 60.75 207 ASP A CA 1
ATOM 1672 C C . ASP A 1 207 ? -28.851 5.099 30.479 1.00 60.75 207 ASP A C 1
ATOM 1674 O O . ASP A 1 207 ? -29.858 5.207 29.787 1.00 60.75 207 ASP A O 1
ATOM 1678 N N . SER A 1 208 ? -28.083 6.165 30.706 1.00 53.00 208 SER A N 1
ATOM 1679 C CA . SER A 1 208 ? -28.146 7.495 30.091 1.00 53.00 208 SER A CA 1
ATOM 1680 C C . SER A 1 208 ? -27.416 7.567 28.735 1.00 53.00 208 SER A C 1
ATOM 1682 O O . SER A 1 208 ? -27.083 8.662 28.281 1.00 53.00 208 SER A O 1
ATOM 1684 N N . SER A 1 209 ? -27.068 6.435 28.111 1.00 55.12 209 SER A N 1
ATOM 1685 C CA . SER A 1 209 ? -26.169 6.414 26.951 1.00 55.12 209 SER A CA 1
ATOM 1686 C C . SER A 1 209 ? -26.849 6.852 25.643 1.00 55.12 209 SER A C 1
ATOM 1688 O O . SER A 1 209 ? -27.937 6.427 25.263 1.00 55.12 209 SER A O 1
ATOM 1690 N N . CYS A 1 210 ? -26.161 7.763 24.959 1.00 37.94 210 CYS A N 1
ATOM 1691 C CA . CYS A 1 210 ? -26.632 8.665 23.914 1.00 37.94 210 CYS A CA 1
ATOM 1692 C C . CYS A 1 210 ? -26.664 8.041 22.507 1.00 37.94 210 CYS A C 1
ATOM 1694 O O . CYS A 1 210 ? -26.143 8.636 21.564 1.00 37.94 210 CYS A O 1
ATOM 1696 N N . VAL A 1 211 ? -27.238 6.852 22.333 1.00 43.59 211 VAL A N 1
ATOM 1697 C CA . VAL A 1 211 ? -27.497 6.324 20.983 1.00 43.59 211 VAL A CA 1
ATOM 1698 C C . VAL A 1 211 ? -28.913 6.740 20.608 1.00 43.59 211 VAL A C 1
ATOM 1700 O O . VAL A 1 211 ? -29.883 6.142 21.065 1.00 43.59 211 VAL A O 1
ATOM 1703 N N . SER A 1 212 ? -29.052 7.832 19.851 1.00 37.38 212 SER A N 1
ATOM 1704 C CA . SER A 1 212 ? -30.352 8.263 19.334 1.00 37.38 212 SER A CA 1
ATOM 1705 C C . SER A 1 212 ? -30.962 7.128 18.516 1.00 37.38 212 SER A C 1
ATOM 1707 O O . SER A 1 212 ? -30.520 6.831 17.411 1.00 37.38 212 SER A O 1
ATOM 1709 N N . SER A 1 213 ? -31.984 6.488 19.071 1.00 39.75 213 SER A N 1
ATOM 1710 C CA . SER A 1 213 ? -32.833 5.542 18.371 1.00 39.75 213 SER A CA 1
ATOM 1711 C C . SER A 1 213 ? -33.585 6.283 17.268 1.00 39.75 213 SER A C 1
ATOM 1713 O O . SER A 1 213 ? -34.625 6.900 17.492 1.00 39.75 213 SER A O 1
ATOM 1715 N N . THR A 1 214 ? -33.066 6.251 16.042 1.00 42.09 214 THR A N 1
ATOM 1716 C CA . THR A 1 214 ? -33.875 6.579 14.866 1.00 42.09 214 THR A CA 1
ATOM 1717 C C . THR A 1 214 ? -34.796 5.392 14.598 1.00 42.09 214 THR A C 1
ATOM 1719 O O . THR A 1 214 ? -34.500 4.494 13.816 1.00 42.09 214 THR A O 1
ATOM 1722 N N . SER A 1 215 ? -35.906 5.356 15.329 1.00 45.50 215 SER A N 1
ATOM 1723 C CA . SER A 1 215 ? -36.950 4.346 15.202 1.00 45.50 215 SER A CA 1
ATOM 1724 C C . SER A 1 215 ? -37.654 4.479 13.848 1.00 45.50 215 SER A C 1
ATOM 1726 O O . SER A 1 215 ? -38.479 5.373 13.652 1.00 45.50 215 SER A O 1
ATOM 1728 N N . VAL A 1 216 ? -37.384 3.565 12.916 1.00 39.66 216 VAL A N 1
ATOM 1729 C CA . VAL A 1 216 ? -38.279 3.309 11.779 1.00 39.66 216 VAL A CA 1
ATOM 1730 C C . VAL A 1 216 ? -39.562 2.677 12.314 1.00 39.66 216 VAL A C 1
ATOM 1732 O O . VAL A 1 216 ? -39.599 1.524 12.736 1.00 39.66 216 VAL A O 1
ATOM 1735 N N . THR A 1 217 ? -40.621 3.482 12.344 1.00 33.16 217 THR A N 1
ATOM 1736 C CA . THR A 1 217 ? -41.959 3.082 12.783 1.00 33.16 217 THR A CA 1
ATOM 1737 C C . THR A 1 217 ? -42.635 2.294 11.664 1.00 33.16 217 THR A C 1
ATOM 1739 O O . THR A 1 217 ? -43.071 2.880 10.677 1.00 33.16 217 THR A O 1
ATOM 1742 N N . SER A 1 218 ? -42.749 0.975 11.817 1.00 37.66 218 SER A N 1
ATOM 1743 C CA . SER A 1 218 ? -43.726 0.174 11.071 1.00 37.66 218 SER A CA 1
ATOM 1744 C C . SER A 1 218 ? -44.954 -0.011 11.952 1.00 37.66 218 SER A C 1
ATOM 1746 O O . SER A 1 218 ? -44.903 -0.681 12.981 1.00 37.66 218 SER A O 1
ATOM 1748 N N . GLY A 1 219 ? -46.041 0.660 11.581 1.00 43.31 219 GLY A N 1
ATOM 1749 C CA . GLY A 1 219 ? -47.316 0.559 12.274 1.00 43.31 219 GLY A CA 1
ATOM 1750 C C . GLY A 1 219 ? -47.983 -0.789 12.021 1.00 43.31 219 GLY A C 1
ATOM 1751 O O . GLY A 1 219 ? -48.115 -1.215 10.876 1.00 43.31 219 GLY A O 1
ATOM 1752 N N . SER A 1 220 ? -48.468 -1.417 13.088 1.00 35.97 220 SER A N 1
ATOM 1753 C CA . SER A 1 220 ? -49.591 -2.343 12.999 1.00 35.97 220 SER A CA 1
ATOM 1754 C C . SER A 1 220 ? -50.479 -2.168 14.224 1.00 35.97 220 SER A C 1
ATOM 1756 O O . SER A 1 220 ? -50.045 -2.270 15.370 1.00 35.97 220 SER A O 1
ATOM 1758 N N . THR A 1 221 ? -51.721 -1.805 13.940 1.00 43.25 221 THR A N 1
ATOM 1759 C CA . THR A 1 221 ? -52.796 -1.488 14.870 1.00 43.25 221 THR A CA 1
ATOM 1760 C C . THR A 1 221 ? -53.563 -2.766 15.189 1.00 43.25 221 THR A C 1
ATOM 1762 O O . THR A 1 221 ? -54.162 -3.341 14.286 1.00 43.25 221 THR A O 1
ATOM 1765 N N . THR A 1 222 ? -53.655 -3.156 16.460 1.00 39.16 222 THR A N 1
ATOM 1766 C CA . THR A 1 222 ? -54.764 -3.997 16.940 1.00 39.16 222 THR A CA 1
ATOM 1767 C C . THR A 1 222 ? -55.169 -3.582 18.347 1.00 39.16 222 THR A C 1
ATOM 1769 O O . THR A 1 222 ? -54.451 -3.788 19.321 1.00 39.16 222 THR A O 1
ATOM 1772 N N . THR A 1 223 ? -56.342 -2.967 18.413 1.00 44.91 223 THR A N 1
ATOM 1773 C CA . THR A 1 223 ? -57.146 -2.675 19.595 1.00 44.91 223 THR A CA 1
ATOM 1774 C C . THR A 1 223 ? -57.905 -3.925 20.042 1.00 44.91 223 THR A C 1
ATOM 1776 O O . THR A 1 223 ? -58.588 -4.543 19.230 1.00 44.91 223 THR A O 1
ATOM 1779 N N . SER A 1 224 ? -57.896 -4.218 21.345 1.00 45.03 224 SER A N 1
ATOM 1780 C CA . SER A 1 224 ? -58.982 -4.952 22.011 1.00 45.03 224 SER A CA 1
ATOM 1781 C C . SER A 1 224 ? -58.987 -4.690 23.525 1.00 45.03 224 SER A C 1
ATOM 1783 O O . SER A 1 224 ? -58.129 -5.175 24.257 1.00 45.03 224 SER A O 1
ATOM 1785 N N . THR A 1 225 ? -59.975 -3.913 23.970 1.00 44.09 225 THR A N 1
ATOM 1786 C CA . THR A 1 225 ? -60.617 -3.923 25.303 1.00 44.09 225 THR A CA 1
ATOM 1787 C C . THR A 1 225 ? -61.282 -5.299 25.541 1.00 44.09 225 THR A C 1
ATOM 1789 O O . THR A 1 225 ? -61.659 -5.950 24.571 1.00 44.09 225 THR A O 1
ATOM 1792 N N . THR A 1 226 ? -61.500 -5.848 26.746 1.00 39.06 226 THR A N 1
ATOM 1793 C CA . THR A 1 226 ? -62.317 -5.340 27.872 1.00 39.06 226 THR A CA 1
ATOM 1794 C C . THR A 1 226 ? -62.224 -6.309 29.080 1.00 39.06 226 THR A C 1
ATOM 1796 O O . THR A 1 226 ? -61.933 -7.487 28.894 1.00 39.06 226 THR A O 1
ATOM 1799 N N . ASP A 1 227 ? -62.520 -5.768 30.267 1.00 44.19 227 ASP A N 1
ATOM 1800 C CA . ASP A 1 227 ? -62.704 -6.296 31.639 1.00 44.19 227 ASP A CA 1
ATOM 1801 C C . ASP A 1 227 ? -63.092 -7.763 31.913 1.00 44.19 227 ASP A C 1
ATOM 1803 O O . ASP A 1 227 ? -63.853 -8.374 31.168 1.00 44.19 227 ASP A O 1
ATOM 1807 N N . SER A 1 228 ? -62.728 -8.236 33.121 1.00 41.78 228 SER A N 1
ATOM 1808 C CA . SER A 1 228 ? -63.663 -8.817 34.115 1.00 41.78 228 SER A CA 1
ATOM 1809 C C . SER A 1 228 ? -63.021 -8.994 35.506 1.00 41.78 228 SER A C 1
ATOM 1811 O O . SER A 1 228 ? -61.959 -9.588 35.659 1.00 41.78 228 SER A O 1
ATOM 1813 N N . THR A 1 229 ? -63.732 -8.497 36.514 1.00 51.56 229 THR A N 1
ATOM 1814 C CA . THR A 1 229 ? -63.582 -8.636 37.974 1.00 51.56 229 THR A CA 1
ATOM 1815 C C . THR A 1 229 ? -63.761 -10.066 38.502 1.00 51.56 229 THR A C 1
ATOM 1817 O O . THR A 1 229 ? -64.559 -10.810 37.940 1.00 51.56 229 THR A O 1
ATOM 1820 N N . ASN A 1 230 ? -63.161 -10.388 39.661 1.00 48.69 230 ASN A N 1
ATOM 1821 C CA . ASN A 1 230 ? -63.862 -11.081 40.754 1.00 48.69 230 ASN A CA 1
ATOM 1822 C C . ASN A 1 230 ? -63.147 -10.955 42.109 1.00 48.69 230 ASN A C 1
ATOM 1824 O O . ASN A 1 230 ? -61.922 -10.955 42.213 1.00 48.69 230 ASN A O 1
ATOM 1828 N N . THR A 1 231 ? -63.993 -10.841 43.124 1.00 48.06 231 THR A N 1
ATOM 1829 C CA . THR A 1 231 ? -63.761 -10.632 44.552 1.00 48.06 231 THR 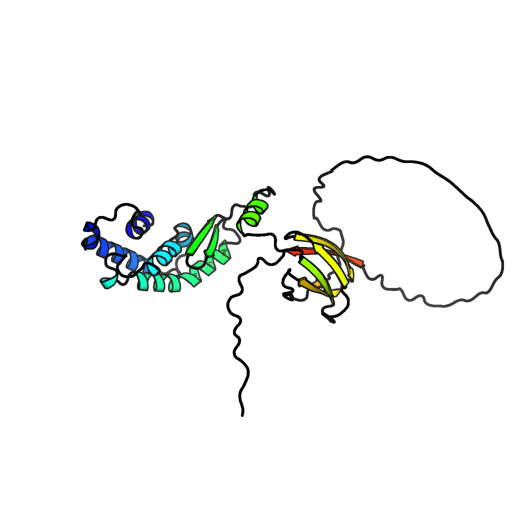A CA 1
ATOM 1830 C C . THR A 1 231 ? -63.792 -11.980 45.288 1.00 48.06 231 THR A C 1
ATOM 1832 O O . THR A 1 231 ? -64.568 -12.851 44.904 1.00 48.06 231 THR A O 1
ATOM 1835 N N . ASP A 1 232 ? -63.034 -12.110 46.381 1.00 44.31 232 ASP A N 1
ATOM 1836 C CA . ASP A 1 232 ? -63.533 -12.389 47.747 1.00 44.31 232 ASP A CA 1
ATOM 1837 C C . ASP A 1 232 ? -62.709 -13.383 48.607 1.00 44.31 232 ASP A C 1
ATOM 1839 O O . ASP A 1 232 ? -62.169 -14.389 48.157 1.00 44.31 232 ASP A O 1
ATOM 1843 N N . SER A 1 233 ? -62.658 -12.966 49.870 1.00 50.84 233 SER A N 1
ATOM 1844 C CA . SER A 1 233 ? -62.132 -13.393 51.169 1.00 50.84 233 SER A CA 1
ATOM 1845 C C . SER A 1 233 ? -61.889 -14.870 51.515 1.00 50.84 233 SER A C 1
ATOM 1847 O O . SER A 1 233 ? -62.707 -15.738 51.232 1.00 50.84 233 SER A O 1
ATOM 1849 N N . SER A 1 234 ? -60.895 -15.087 52.393 1.00 51.56 234 SER A N 1
ATOM 1850 C CA . SER A 1 234 ? -61.126 -15.806 53.660 1.00 51.56 234 SER A CA 1
ATOM 1851 C C . SER A 1 234 ? -60.080 -15.488 54.742 1.00 51.56 234 SER A C 1
ATOM 1853 O O . SER A 1 234 ? -58.882 -15.416 54.484 1.00 51.56 234 SER A O 1
ATOM 1855 N N . ASP A 1 235 ? -60.637 -15.313 55.934 1.00 50.81 235 ASP A N 1
ATOM 1856 C CA . ASP A 1 235 ? -60.153 -14.938 57.265 1.00 50.81 235 ASP A CA 1
ATOM 1857 C C . ASP A 1 235 ? -59.310 -16.022 57.986 1.00 50.81 235 ASP A C 1
ATOM 1859 O O . ASP A 1 235 ? -59.382 -17.197 57.621 1.00 50.81 235 ASP A O 1
ATOM 1863 N N . GLY A 1 236 ? -58.558 -15.640 59.035 1.00 44.25 236 GLY A N 1
ATOM 1864 C CA . GLY A 1 236 ? -57.898 -16.588 59.953 1.00 44.25 236 GLY A CA 1
ATOM 1865 C C . GLY A 1 236 ? -56.627 -16.127 60.702 1.00 44.25 236 GLY A C 1
ATOM 1866 O O . GLY A 1 236 ? -55.550 -16.627 60.410 1.00 44.25 236 GLY A O 1
ATOM 1867 N N . THR A 1 237 ? -56.783 -15.214 61.670 1.00 44.88 237 THR A N 1
ATOM 1868 C CA . THR A 1 237 ? -56.385 -15.323 63.105 1.00 44.88 237 THR A CA 1
ATOM 1869 C C . THR A 1 237 ? -54.946 -15.671 63.591 1.00 44.88 237 THR A C 1
ATOM 1871 O O . THR A 1 237 ? -54.378 -16.699 63.244 1.00 44.88 237 THR A O 1
ATOM 1874 N N . GLU A 1 238 ? -54.507 -14.848 64.572 1.00 41.72 238 GLU A N 1
ATOM 1875 C CA . GLU A 1 238 ? -53.510 -15.009 65.676 1.00 41.72 238 GLU A CA 1
ATOM 1876 C C . GLU A 1 238 ? -52.004 -15.028 65.344 1.00 41.72 238 GLU A C 1
ATOM 1878 O O . GLU A 1 238 ? -51.489 -15.876 64.629 1.00 41.72 238 GLU A O 1
ATOM 1883 N N . ASP A 1 239 ? -51.272 -13.962 65.688 1.00 46.53 239 ASP A N 1
ATOM 1884 C CA . ASP A 1 239 ? -50.660 -13.625 66.997 1.00 46.53 239 ASP A CA 1
ATOM 1885 C C . ASP A 1 239 ? -49.444 -14.498 67.350 1.00 46.53 239 ASP A C 1
ATOM 1887 O O . ASP A 1 239 ? -49.517 -15.714 67.497 1.00 46.53 239 ASP A O 1
ATOM 1891 N N . GLY A 1 240 ? -48.289 -13.841 67.453 1.00 42.75 240 GLY A N 1
ATOM 1892 C CA . GLY A 1 240 ? -46.992 -14.491 67.602 1.00 42.75 240 GLY A CA 1
ATOM 1893 C C . GLY A 1 240 ? -45.849 -13.533 67.301 1.00 42.75 240 GLY A C 1
ATOM 1894 O O . GLY A 1 240 ? -45.209 -13.611 66.255 1.00 42.75 240 GLY A O 1
ATOM 1895 N N . GLY A 1 241 ? -45.610 -12.600 68.224 1.00 51.69 241 GLY A N 1
ATOM 1896 C CA . GLY A 1 241 ? -44.479 -11.684 68.175 1.00 51.69 241 GLY A CA 1
ATOM 1897 C C . GLY A 1 241 ? -43.139 -12.417 68.084 1.00 51.69 241 GLY A C 1
ATOM 1898 O O . GLY A 1 241 ? -42.750 -13.152 68.989 1.00 51.69 241 GLY A O 1
ATOM 1899 N N . VAL A 1 242 ? -42.400 -12.138 67.011 1.00 45.19 242 VAL A N 1
ATOM 1900 C CA . VAL A 1 242 ? -40.975 -12.442 66.886 1.00 45.19 242 VAL A CA 1
ATOM 1901 C C . VAL A 1 242 ? -40.301 -11.213 66.286 1.00 45.19 242 VAL A C 1
ATOM 1903 O O . VAL A 1 242 ? -40.618 -10.800 65.174 1.00 45.19 242 VAL A O 1
ATOM 1906 N N . VAL A 1 243 ? -39.377 -10.612 67.036 1.00 52.53 243 VAL A N 1
ATOM 1907 C CA . VAL A 1 243 ? -38.461 -9.579 66.540 1.00 52.53 243 VAL A CA 1
ATOM 1908 C C . VAL A 1 243 ? -37.159 -10.273 66.140 1.00 52.53 243 VAL A C 1
ATOM 1910 O O . VAL A 1 243 ? -36.412 -10.676 67.034 1.00 52.53 243 VAL A O 1
ATOM 1913 N N . PRO A 1 244 ? -36.832 -10.393 64.841 1.00 53.16 244 PRO A N 1
ATOM 1914 C CA . PRO A 1 244 ? -35.459 -10.587 64.419 1.00 53.16 244 PRO A CA 1
ATOM 1915 C C . PRO A 1 244 ? -34.857 -9.264 63.934 1.00 53.16 244 PRO A C 1
ATOM 1917 O O . PRO A 1 244 ? -35.323 -8.597 63.012 1.00 53.16 244 PRO A O 1
ATOM 1920 N N . VAL A 1 245 ? -33.785 -8.912 64.629 1.00 47.12 245 VAL A N 1
ATOM 1921 C CA . VAL A 1 245 ? -32.819 -7.859 64.343 1.00 47.12 245 VAL A CA 1
ATOM 1922 C C . VAL A 1 245 ? -32.056 -8.186 63.055 1.00 47.12 245 VAL A C 1
ATOM 1924 O O . VAL A 1 245 ? -31.579 -9.304 62.890 1.00 47.12 245 VAL A O 1
ATOM 1927 N N . GLY A 1 246 ? -31.867 -7.176 62.200 1.00 42.25 246 GLY A N 1
ATOM 1928 C CA . GLY A 1 246 ? -30.768 -7.131 61.231 1.00 42.25 246 GLY A CA 1
ATOM 1929 C C . GLY A 1 246 ? -31.052 -7.726 59.853 1.00 42.25 246 GLY A C 1
ATOM 1930 O O . GLY A 1 246 ? -30.450 -8.727 59.475 1.00 42.25 246 GLY A O 1
ATOM 1931 N N . ALA A 1 247 ? -31.867 -7.047 59.043 1.00 37.53 247 ALA A N 1
ATOM 1932 C CA . ALA A 1 247 ? -31.732 -7.169 57.595 1.00 37.53 247 ALA A CA 1
ATOM 1933 C C . ALA A 1 247 ? -30.429 -6.463 57.187 1.00 37.53 247 ALA A C 1
ATOM 1935 O O . ALA A 1 247 ? -30.346 -5.233 57.185 1.00 37.53 247 ALA A O 1
ATOM 1936 N N . ALA A 1 248 ? -29.387 -7.244 56.902 1.00 44.50 248 ALA A N 1
ATOM 1937 C CA . ALA A 1 248 ? -28.233 -6.746 56.173 1.00 44.50 248 ALA A CA 1
ATOM 1938 C C . ALA A 1 248 ? -28.741 -6.143 54.859 1.00 44.50 248 ALA A C 1
ATOM 1940 O O . ALA A 1 248 ? -29.487 -6.792 54.126 1.00 44.50 248 ALA A O 1
ATOM 19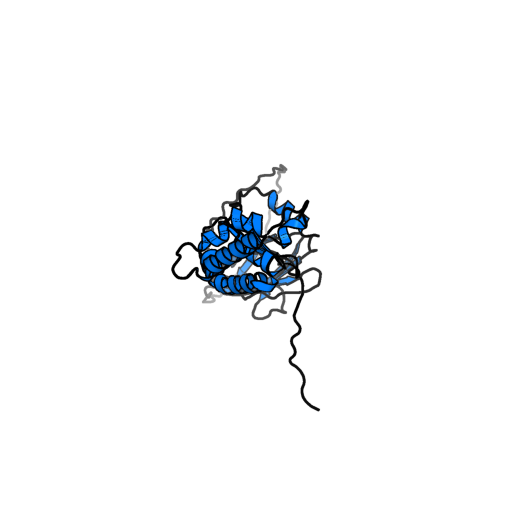41 N N . SER A 1 249 ? -28.365 -4.890 54.604 1.00 43.28 249 SER A N 1
ATOM 1942 C CA . SER A 1 249 ? -28.576 -4.221 53.325 1.00 43.28 249 SER A CA 1
ATOM 1943 C C . SER A 1 249 ? -27.989 -5.114 52.237 1.00 43.28 249 SER A C 1
ATOM 1945 O O . SER A 1 249 ? -26.770 -5.197 52.088 1.00 43.28 249 SER A O 1
ATOM 1947 N N . ALA A 1 250 ? -28.847 -5.855 51.536 1.00 34.59 250 ALA A N 1
ATOM 1948 C CA . ALA A 1 250 ? -28.452 -6.540 50.326 1.00 34.59 250 ALA A CA 1
ATOM 1949 C C . ALA A 1 250 ? -28.004 -5.435 49.377 1.00 34.59 250 ALA A C 1
ATOM 1951 O O . ALA A 1 250 ? -28.816 -4.603 48.967 1.00 34.59 250 ALA A O 1
ATOM 1952 N N . CYS A 1 251 ? -26.701 -5.381 49.103 1.00 37.00 251 CYS A N 1
ATOM 1953 C CA . CYS A 1 251 ? -26.155 -4.587 48.021 1.00 37.00 251 CYS A CA 1
ATOM 1954 C C . CYS A 1 251 ? -27.021 -4.899 46.803 1.00 37.00 251 CYS A C 1
ATOM 1956 O O . CYS A 1 251 ? -26.989 -6.028 46.312 1.00 37.00 251 CYS A O 1
ATOM 1958 N N . GLN A 1 252 ? -27.856 -3.946 46.382 1.00 40.53 252 GLN A N 1
ATOM 1959 C CA . GLN A 1 252 ? -28.525 -4.026 45.096 1.00 40.53 252 GLN A CA 1
ATOM 1960 C C . GLN A 1 252 ? -27.391 -4.157 44.092 1.00 40.53 252 GLN A C 1
ATOM 1962 O O . GLN A 1 252 ? -26.666 -3.198 43.838 1.00 40.53 252 GLN A O 1
ATOM 1967 N N . ALA A 1 253 ? -27.150 -5.382 43.628 1.00 43.50 253 ALA A N 1
ATOM 1968 C CA . ALA A 1 253 ? -26.222 -5.612 42.549 1.00 43.50 253 ALA A CA 1
ATOM 1969 C C . ALA A 1 253 ? -26.798 -4.817 41.384 1.00 43.50 253 ALA A C 1
ATOM 1971 O O . ALA A 1 253 ? -27.892 -5.130 40.914 1.00 43.50 253 ALA A O 1
ATOM 1972 N N . SER A 1 254 ? -26.124 -3.731 41.008 1.00 51.62 254 SER A N 1
ATOM 1973 C CA . SER A 1 254 ? -26.525 -2.917 39.873 1.00 51.62 254 SER A CA 1
ATOM 1974 C C . SER A 1 254 ? -26.533 -3.821 38.650 1.00 51.62 254 SER A C 1
ATOM 1976 O O . SER A 1 254 ? -25.489 -4.215 38.124 1.00 51.62 254 SER A O 1
ATOM 1978 N N . VAL A 1 255 ? -27.736 -4.217 38.253 1.00 49.62 255 VAL A N 1
ATOM 1979 C CA . VAL A 1 255 ? -27.971 -5.048 37.088 1.00 49.62 255 VAL A CA 1
ATOM 1980 C C . VAL A 1 255 ? -27.668 -4.175 35.882 1.00 49.62 255 VAL A C 1
ATOM 1982 O O . VAL A 1 255 ? -28.392 -3.223 35.611 1.00 49.62 255 VAL A O 1
ATOM 1985 N N . SER A 1 256 ? -26.554 -4.449 35.210 1.00 54.22 256 SER A N 1
ATOM 1986 C CA . SER A 1 256 ? -26.139 -3.664 34.053 1.00 54.22 256 SER A CA 1
ATOM 1987 C C . SER A 1 256 ? -26.687 -4.293 32.788 1.00 54.22 256 SER A C 1
ATOM 1989 O O . SER A 1 256 ? -26.603 -5.505 32.571 1.00 54.22 256 SER A O 1
ATOM 1991 N N . THR A 1 257 ? -27.274 -3.448 31.952 1.00 55.62 257 THR A N 1
ATOM 1992 C CA . THR A 1 257 ? -27.609 -3.813 30.588 1.00 55.62 257 THR A CA 1
ATOM 1993 C C . THR A 1 257 ? -26.337 -3.736 29.753 1.00 55.62 257 THR A C 1
ATOM 1995 O O . THR A 1 257 ? -25.743 -2.667 29.637 1.00 55.62 257 THR A O 1
ATOM 1998 N N . MET A 1 258 ? -25.950 -4.833 29.111 1.00 55.66 258 MET A N 1
ATOM 1999 C CA . MET A 1 258 ? -24.927 -4.813 28.068 1.00 55.66 258 MET A CA 1
ATOM 2000 C C . MET A 1 258 ? -25.589 -5.026 26.707 1.00 55.66 258 MET A C 1
ATOM 2002 O O . MET A 1 258 ? -26.371 -5.961 26.532 1.00 55.66 258 MET A O 1
ATOM 2006 N N . THR A 1 259 ? -25.261 -4.179 25.732 1.00 63.94 259 THR A N 1
ATOM 2007 C CA . THR A 1 259 ? -25.543 -4.467 24.322 1.00 63.94 259 THR A CA 1
ATOM 2008 C C . THR A 1 259 ? -24.344 -5.215 23.758 1.00 63.94 259 THR A C 1
ATOM 2010 O O . THR A 1 259 ? -23.282 -4.622 23.561 1.00 63.94 259 THR A O 1
ATOM 2013 N N . LEU A 1 260 ? -24.487 -6.518 23.510 1.00 53.31 260 LEU A N 1
ATOM 2014 C CA . LEU A 1 260 ? -23.491 -7.261 22.742 1.00 53.31 260 LEU A CA 1
ATOM 2015 C C . LEU A 1 260 ? -23.621 -6.852 21.277 1.00 53.31 260 LEU A C 1
ATOM 2017 O O . LEU A 1 260 ? -24.702 -6.965 20.706 1.00 53.31 260 LEU A O 1
ATOM 2021 N N . SER A 1 261 ? -22.526 -6.381 20.685 1.00 53.44 261 SER A N 1
ATOM 2022 C CA . SER A 1 261 ? -22.382 -6.227 19.237 1.00 53.44 261 SER A CA 1
ATOM 2023 C C . SER A 1 261 ? -21.225 -7.106 18.790 1.00 53.44 261 SER A C 1
ATOM 2025 O O . SER A 1 261 ? -20.069 -6.794 19.071 1.00 53.44 261 SER A O 1
ATOM 2027 N N . ALA A 1 262 ? -21.538 -8.223 18.141 1.00 53.31 262 ALA A N 1
ATOM 2028 C CA . ALA A 1 262 ? -20.539 -9.074 17.511 1.00 53.31 262 ALA A CA 1
ATOM 2029 C C . ALA A 1 262 ? -20.530 -8.790 16.009 1.00 53.31 262 ALA A C 1
ATOM 2031 O O . ALA A 1 262 ? -21.589 -8.686 15.388 1.00 53.31 262 ALA A O 1
ATOM 2032 N N . ILE A 1 263 ? -19.332 -8.646 15.444 1.00 51.84 263 ILE A N 1
ATOM 2033 C CA . ILE A 1 263 ? -19.121 -8.646 13.998 1.00 51.84 263 ILE A CA 1
ATOM 2034 C C . ILE A 1 263 ? -18.402 -9.948 13.693 1.00 51.84 263 ILE A C 1
ATOM 2036 O O . ILE A 1 263 ? -17.320 -10.181 14.238 1.00 51.84 263 ILE A O 1
ATOM 2040 N N . ALA A 1 264 ? -19.011 -10.793 12.865 1.00 50.94 264 ALA A N 1
ATOM 2041 C CA . ALA A 1 264 ? -18.399 -12.054 12.477 1.00 50.94 264 ALA A CA 1
ATOM 2042 C C . ALA A 1 264 ? -17.009 -11.800 11.858 1.00 50.94 264 ALA A C 1
ATOM 2044 O O . ALA A 1 264 ? -16.856 -10.862 11.060 1.00 50.94 264 ALA A O 1
ATOM 2045 N N . PRO A 1 265 ? -15.976 -12.578 12.229 1.00 48.25 265 PRO A N 1
ATOM 2046 C CA . PRO A 1 265 ? -14.662 -12.432 11.628 1.00 48.25 265 PRO A CA 1
ATOM 2047 C C . PRO A 1 265 ? -14.772 -12.690 10.123 1.00 48.25 265 PRO A C 1
ATOM 2049 O O . PRO A 1 265 ? -15.283 -13.716 9.685 1.00 48.25 265 PRO A O 1
ATOM 2052 N N . LEU A 1 266 ? -14.291 -11.740 9.316 1.00 46.91 266 LEU A N 1
ATOM 2053 C CA . LEU A 1 266 ? -14.113 -11.963 7.885 1.00 46.91 266 LEU A CA 1
ATOM 2054 C C . LEU A 1 266 ? -13.180 -13.165 7.730 1.00 46.91 266 LEU A C 1
ATOM 2056 O O . LEU A 1 266 ? -12.054 -13.100 8.223 1.00 46.91 266 LEU A O 1
ATOM 2060 N N . ASN A 1 267 ? -13.646 -14.226 7.068 1.00 42.03 267 ASN A N 1
ATOM 2061 C CA . ASN A 1 267 ? -12.859 -15.412 6.740 1.00 42.03 267 ASN A CA 1
ATOM 2062 C C . ASN A 1 267 ? -11.536 -14.997 6.067 1.00 42.03 267 ASN A C 1
ATOM 2064 O O . ASN A 1 267 ? -11.474 -14.747 4.861 1.00 42.03 267 ASN A O 1
ATOM 2068 N N . LEU A 1 268 ? -10.462 -14.877 6.853 1.00 41.06 268 LEU A N 1
ATOM 2069 C CA . LEU A 1 268 ? -9.106 -14.805 6.331 1.00 41.06 268 LEU A CA 1
ATOM 2070 C C . LEU A 1 268 ? -8.686 -16.243 6.041 1.00 41.06 268 LEU A C 1
ATOM 2072 O O . LEU A 1 268 ? -8.655 -17.070 6.945 1.00 41.06 268 LEU A O 1
ATOM 2076 N N . ALA A 1 269 ? -8.381 -16.517 4.772 1.00 34.72 269 ALA A N 1
ATOM 2077 C CA . ALA A 1 269 ? -7.967 -17.828 4.288 1.00 34.72 269 ALA A CA 1
ATOM 2078 C C . ALA A 1 269 ? -6.939 -18.513 5.223 1.00 34.72 269 ALA A C 1
ATOM 2080 O O . ALA A 1 269 ? -5.984 -17.856 5.656 1.00 34.72 269 ALA A O 1
ATOM 2081 N N . PRO A 1 270 ? -7.092 -19.821 5.502 1.00 40.97 270 PRO A N 1
ATOM 2082 C CA . PRO A 1 270 ? -6.204 -20.557 6.386 1.00 40.97 270 PRO A CA 1
ATOM 2083 C C . PRO A 1 270 ? -4.923 -20.915 5.628 1.00 40.97 270 PRO A C 1
ATOM 2085 O O . PRO A 1 270 ? -4.849 -21.947 4.971 1.00 40.97 270 PRO A O 1
ATOM 2088 N N . GLU A 1 271 ? -3.891 -20.078 5.703 1.00 42.09 271 GLU A N 1
ATOM 2089 C CA . GLU A 1 271 ? -2.535 -20.513 5.362 1.00 42.09 271 GLU A CA 1
ATOM 2090 C C . GLU A 1 271 ? -1.549 -20.186 6.487 1.00 42.09 271 GLU A C 1
ATOM 2092 O O . GLU A 1 271 ? -1.429 -19.044 6.931 1.00 42.09 271 GLU A O 1
ATOM 2097 N N . LEU A 1 272 ? -0.813 -21.234 6.876 1.00 42.38 272 LEU A N 1
ATOM 2098 C CA . LEU A 1 272 ? 0.354 -21.283 7.763 1.00 42.38 272 LEU A CA 1
ATOM 2099 C C . LEU A 1 272 ? 0.091 -21.232 9.277 1.00 42.38 272 LEU A C 1
ATOM 2101 O O . LEU A 1 272 ? 0.450 -20.283 9.975 1.00 42.38 272 LEU A O 1
ATOM 2105 N N . ARG A 1 273 ? -0.381 -22.364 9.810 1.00 39.28 273 ARG A N 1
ATOM 2106 C CA . ARG A 1 273 ? -0.032 -22.823 11.164 1.00 39.28 273 ARG A CA 1
ATOM 2107 C C . ARG A 1 273 ? 0.623 -24.206 11.113 1.00 39.28 273 ARG A C 1
ATOM 2109 O O . ARG A 1 273 ? 0.078 -25.169 11.630 1.00 39.28 273 ARG A O 1
ATOM 2116 N N . ASP A 1 274 ? 1.820 -24.276 10.533 1.00 37.88 274 ASP A N 1
ATOM 2117 C CA . ASP A 1 274 ? 2.763 -25.353 10.846 1.00 37.88 274 ASP A CA 1
ATOM 2118 C C . ASP A 1 274 ? 3.711 -24.856 11.939 1.00 37.88 274 ASP A C 1
ATOM 2120 O O . ASP A 1 274 ? 4.550 -23.980 11.724 1.00 37.88 274 ASP A O 1
ATOM 2124 N N . ASN A 1 275 ? 3.531 -25.401 13.138 1.00 36.97 275 ASN A N 1
ATOM 2125 C CA . ASN A 1 275 ? 4.331 -25.131 14.324 1.00 36.97 275 ASN A CA 1
ATOM 2126 C C . ASN A 1 275 ? 5.188 -26.386 14.589 1.00 36.97 275 ASN A C 1
ATOM 2128 O O . ASN A 1 275 ? 4.635 -27.393 15.031 1.00 36.97 275 ASN A O 1
ATOM 2132 N N . PRO A 1 276 ? 6.508 -26.398 14.320 1.00 46.38 276 PRO A N 1
ATOM 2133 C CA . PRO A 1 276 ? 7.335 -27.567 14.580 1.00 46.38 276 PRO A CA 1
ATOM 2134 C C . PRO A 1 276 ? 7.971 -27.441 15.968 1.00 46.38 276 PRO A C 1
ATOM 2136 O O . PRO A 1 276 ? 9.088 -26.950 16.112 1.00 46.38 276 PRO A O 1
ATOM 2139 N N . PHE A 1 277 ? 7.260 -27.880 17.004 1.00 42.75 277 PHE A N 1
ATOM 2140 C CA . PHE A 1 277 ? 7.855 -28.162 18.311 1.00 42.75 277 PHE A CA 1
ATOM 2141 C C . PHE A 1 277 ? 7.195 -29.405 18.909 1.00 42.75 277 PHE A C 1
ATOM 2143 O O . PHE A 1 277 ? 6.100 -29.306 19.443 1.00 42.75 277 PHE A O 1
ATOM 2150 N N . HIS A 1 278 ? 7.878 -30.542 18.736 1.00 39.50 278 HIS A N 1
ATOM 2151 C CA . HIS A 1 278 ? 7.794 -31.876 19.368 1.00 39.50 278 HIS A CA 1
ATOM 2152 C C . HIS A 1 278 ? 8.260 -32.858 18.266 1.00 39.50 278 HIS A C 1
ATOM 2154 O O . HIS A 1 278 ? 7.735 -32.815 17.164 1.00 39.50 278 HIS A O 1
ATOM 2160 N N . GLU A 1 279 ? 9.305 -33.676 18.380 1.00 42.69 279 GLU A N 1
ATOM 2161 C CA . GLU A 1 279 ? 9.864 -34.385 19.528 1.00 42.69 279 GLU A CA 1
ATOM 2162 C C . GLU A 1 279 ? 11.372 -34.645 19.345 1.00 42.69 279 GLU A C 1
ATOM 2164 O O . GLU A 1 279 ? 11.883 -34.742 18.229 1.00 42.69 279 GLU A O 1
ATOM 2169 N N . GLY A 1 280 ? 12.074 -34.795 20.468 1.00 52.62 280 GLY A N 1
ATOM 2170 C CA . GLY A 1 280 ? 13.360 -35.479 20.549 1.00 52.62 280 GLY A CA 1
ATOM 2171 C C . GLY A 1 280 ? 13.238 -36.726 21.431 1.00 52.62 280 GLY A C 1
ATOM 2172 O O . GLY A 1 280 ? 12.360 -36.767 22.289 1.00 52.62 280 GLY A O 1
ATOM 2173 N N . LEU A 1 281 ? 14.195 -37.651 21.251 1.00 42.84 281 LEU A N 1
ATOM 2174 C CA . LEU A 1 281 ? 14.412 -38.940 21.945 1.00 42.84 281 LEU A CA 1
ATOM 2175 C C . LEU A 1 281 ? 13.358 -40.013 21.618 1.00 42.84 281 LEU A C 1
ATOM 2177 O O . LEU A 1 281 ? 12.180 -39.830 21.882 1.00 42.84 281 LEU A O 1
ATOM 2181 N N . VAL A 1 282 ? 13.714 -41.152 21.014 1.00 49.59 282 VAL A N 1
ATOM 2182 C CA . VAL A 1 282 ? 14.725 -42.158 21.417 1.00 49.59 282 VAL A CA 1
ATOM 2183 C C . VAL A 1 282 ? 15.543 -42.653 20.225 1.00 49.59 282 VAL A C 1
ATOM 2185 O O . VAL A 1 282 ? 14.943 -42.875 19.152 1.00 49.59 282 VAL A O 1
#

Foldseek 3Di:
DLCLLCPQLDPPPDDDPPVVLPPPVSLVVLLVVLVVLVPDDLVPDPCCVVCVVSCVLQSLLVSLPDDPPPRRCCVPRVSNVSSVVSSVVCVVSCCVVCVVCVVPAQWDWDDDPRGTDIDRNPPPPVPPPVVVVVVVVLDDFQFWKWKFKCQPVCNPDDTQDTPDTDTDQKDKDKHFDFAQTWIWIWIQTPVRDTDTDDIDGHHADPVPDPDPPPDPDDDDDDDDDDDDDDDDDDDDDDDDDDDDDDDDPPPPRRGHIDIDIGGPDDDDDDDDDPDDDDDDDD

Sequence (282 aa):
MEDTLANRFIPSFGVMYVRDRTDTNLHREMDQEMRTMENLDLEKYRNVAILGRRSIPSLLCRVSQKPRNIIPGDKVFEFRCRAKKLLDKWKPFIMRDILHDSLVSPYIWRYERDQARLLRRHPFDESADEVRDLQNLLGEDPGPYNVIAVSSADPYGEPLVETGDFEGSTIQRKATIPAGTIVQISVADPSDDEPWPKNITVTASDDSSCVSSTSVTSGSTTTSTTDSTNTDSSDGTEDGGVVPVGAASACQASVSTMTLSAIAPLNLAPELRDNPFHEGLV

Nearest PDB structures (foldseek):
  5t5w-assembly1_B  TM=2.310E-01  e=7.416E+00  Homo sapiens